Protein AF-A0A7S0T8N5-F1 (afdb_monomer)

Nearest PDB structures (foldseek):
  7dco-assembly1_C  TM=8.794E-01  e=8.433E-20  Saccharomyces cerevisiae
  9dtr-assembly1_C  TM=8.914E-01  e=4.609E-19  Saccharomyces cerevisiae
  6bk8-assembly1_B  TM=8.727E-01  e=8.119E-19  Saccharomyces cerevisiae S288C
  5y88-assembly1_C  TM=8.813E-01  e=1.622E-18  Saccharomyces cerevisiae S288C
  6exn-assembly1_C  TM=8.850E-01  e=3.120E-17  Saccharomyces cerevisiae S288C

Secondary structure (DSSP, 8-state):
--TTS-----------------------------------------------------------------------------TT--PPPGGG---S--HHHHH-TTS------S-SS-TTS-SS-------SS-B-PPPTTTSPPBSSS-HHHHHHHHHTS-GGGEEEEEEE-STTSSHHHHHHHHHHHHB-HHHH--SPTT----SS--BHHHHHHTS--S-EEEEEEEE-GGG-EEEEEEEE---SGGGHHHHHHHHHH-SEEEEEEETTT-S-HHHHHHHHHHHHTT--EEEEEE-HHHHHHTS---HHHHHHHHHHH-

Solvent-accessible surface area (backbone atoms only — not comparable to full-atom values): 21310 Å² total; per-residue (Å²): 88,52,101,85,73,48,82,61,72,86,91,74,89,86,87,87,86,86,84,86,85,83,85,87,82,92,82,90,83,86,87,84,85,89,82,83,87,84,79,88,86,82,89,82,87,84,81,84,84,85,89,88,89,77,90,83,88,88,88,81,86,80,91,86,81,86,90,81,90,82,82,90,79,88,84,81,88,85,79,94,74,73,96,81,74,79,84,72,54,82,92,72,62,75,89,65,82,56,69,60,76,74,67,33,97,90,54,90,84,83,86,78,90,69,77,97,64,60,92,85,60,62,97,68,77,73,93,68,80,82,60,92,59,56,62,67,64,63,53,87,90,57,48,71,56,55,70,78,52,55,72,67,57,57,49,47,52,65,69,72,67,42,61,91,38,53,44,37,31,19,34,42,33,30,60,88,24,46,56,62,56,54,51,32,52,55,47,51,74,35,24,53,52,78,68,69,60,72,54,62,92,92,54,83,62,55,70,71,48,36,37,56,68,25,59,74,68,73,46,54,76,60,74,30,79,50,78,45,82,44,81,47,76,95,82,42,68,29,42,36,38,38,32,44,40,28,27,47,76,94,34,47,68,59,34,56,53,42,52,72,75,24,70,28,32,38,38,29,31,27,55,71,81,36,82,46,74,52,34,53,53,51,50,52,53,33,56,76,69,70,43,53,76,45,82,40,79,26,60,62,61,44,39,54,71,72,68,57,49,55,73,68,57,47,50,54,48,53,61,70,59,105

Structure (mmCIF, N/CA/C/O backbone):
data_AF-A0A7S0T8N5-F1
#
_entry.id   AF-A0A7S0T8N5-F1
#
loop_
_atom_site.group_PDB
_atom_site.id
_atom_site.type_symbol
_atom_site.label_atom_id
_atom_site.label_alt_id
_atom_site.label_comp_id
_atom_site.label_asym_id
_atom_site.label_entity_id
_atom_site.label_seq_id
_atom_site.pdbx_PDB_ins_code
_atom_site.Cartn_x
_atom_site.Cartn_y
_atom_site.Cartn_z
_atom_site.occupancy
_atom_site.B_iso_or_equiv
_atom_site.auth_seq_id
_atom_site.auth_comp_id
_atom_site.auth_asym_id
_atom_site.auth_atom_id
_atom_site.pdbx_PDB_model_num
ATOM 1 N N . TYR A 1 1 ? 37.306 30.431 -21.026 1.00 73.06 1 TYR A N 1
ATOM 2 C CA . TYR A 1 1 ? 38.142 29.486 -20.260 1.00 73.06 1 TYR A CA 1
ATOM 3 C C . TYR A 1 1 ? 39.002 30.275 -19.277 1.00 73.06 1 TYR A C 1
ATOM 5 O O . TYR A 1 1 ? 39.354 31.395 -19.632 1.00 73.06 1 TYR A O 1
ATOM 13 N N . ASP A 1 2 ? 39.301 29.750 -18.084 1.00 81.31 2 ASP A N 1
ATOM 14 C CA . ASP A 1 2 ? 40.192 30.388 -17.092 1.00 81.31 2 ASP A CA 1
ATOM 15 C C . ASP A 1 2 ? 41.662 29.926 -17.191 1.00 81.31 2 ASP A C 1
ATOM 17 O O . ASP A 1 2 ? 42.013 29.101 -18.036 1.00 81.31 2 ASP A O 1
ATOM 21 N N . GLU A 1 3 ? 42.523 30.475 -16.321 1.00 56.44 3 GLU A N 1
ATOM 22 C CA . GLU A 1 3 ? 43.980 30.238 -16.260 1.00 56.44 3 GLU A CA 1
ATOM 23 C C . GLU A 1 3 ? 44.372 28.784 -15.928 1.00 56.44 3 GLU A C 1
ATOM 25 O O . GLU A 1 3 ? 45.544 28.424 -16.025 1.00 56.44 3 GLU A O 1
ATOM 30 N N . PHE A 1 4 ? 43.399 27.933 -15.592 1.00 63.12 4 PHE A N 1
ATOM 31 C CA . PHE A 1 4 ? 43.586 26.502 -15.352 1.00 63.12 4 PHE A CA 1
ATOM 32 C C . PHE A 1 4 ? 42.936 25.628 -16.436 1.00 63.12 4 PHE A C 1
ATOM 34 O O . PHE A 1 4 ? 42.899 24.407 -16.301 1.00 63.12 4 PHE A O 1
ATOM 41 N N . GLY A 1 5 ? 42.462 26.225 -17.535 1.00 68.25 5 GLY A N 1
ATOM 42 C CA . GLY A 1 5 ? 41.956 25.490 -18.694 1.00 68.25 5 GLY A CA 1
ATOM 43 C C . GLY A 1 5 ? 40.515 24.993 -18.564 1.00 68.25 5 GLY A C 1
ATOM 44 O O . GLY A 1 5 ? 40.109 24.136 -19.350 1.00 68.25 5 GLY A O 1
ATOM 45 N N . ASN A 1 6 ? 39.704 25.544 -17.653 1.00 66.56 6 ASN A N 1
ATOM 46 C CA . ASN A 1 6 ? 38.283 25.190 -17.527 1.00 66.56 6 ASN A CA 1
ATOM 47 C C . ASN A 1 6 ? 37.372 26.110 -18.342 1.00 66.56 6 ASN A C 1
ATOM 49 O O . ASN A 1 6 ? 37.581 27.323 -18.376 1.00 66.56 6 ASN A O 1
ATOM 53 N N . TYR A 1 7 ? 36.349 25.553 -19.009 1.00 68.94 7 TYR A N 1
ATOM 54 C CA . TYR A 1 7 ? 35.436 26.335 -19.855 1.00 68.94 7 TYR A CA 1
ATOM 55 C C . TYR A 1 7 ? 34.472 27.140 -19.003 1.00 68.94 7 TYR A C 1
ATOM 57 O O . TYR A 1 7 ? 33.501 26.607 -18.477 1.00 68.94 7 TYR A O 1
ATOM 65 N N . ILE A 1 8 ? 34.709 28.442 -18.916 1.00 66.25 8 ILE A N 1
ATOM 66 C CA . ILE A 1 8 ? 33.691 29.387 -18.473 1.00 66.25 8 ILE A CA 1
ATOM 67 C C . ILE A 1 8 ? 32.912 29.782 -19.729 1.00 66.25 8 ILE A C 1
ATOM 69 O O . ILE A 1 8 ? 33.446 30.489 -20.588 1.00 66.25 8 ILE A O 1
ATOM 73 N N . GLY A 1 9 ? 31.723 29.197 -19.889 1.00 59.28 9 GLY A N 1
ATOM 74 C CA . GLY A 1 9 ? 30.778 29.525 -20.956 1.00 59.28 9 GLY A CA 1
ATOM 75 C C . GLY A 1 9 ? 30.224 30.947 -20.810 1.00 59.28 9 GLY A C 1
ATOM 76 O O . GLY A 1 9 ? 30.397 31.584 -19.776 1.00 59.28 9 GLY A O 1
ATOM 77 N N . ASN A 1 10 ? 29.587 31.451 -21.869 1.00 46.22 10 ASN A N 1
ATOM 78 C CA . ASN 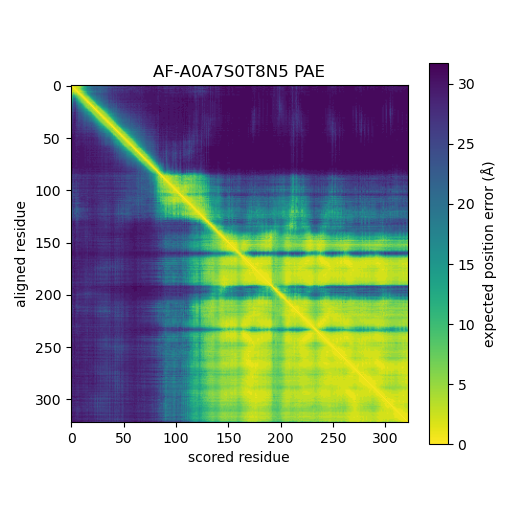A 1 10 ? 29.055 32.814 -21.929 1.00 46.22 10 ASN A CA 1
ATOM 79 C C . ASN A 1 10 ? 27.919 33.021 -20.914 1.00 46.22 10 ASN A C 1
ATOM 81 O O . ASN A 1 10 ? 26.793 32.579 -21.139 1.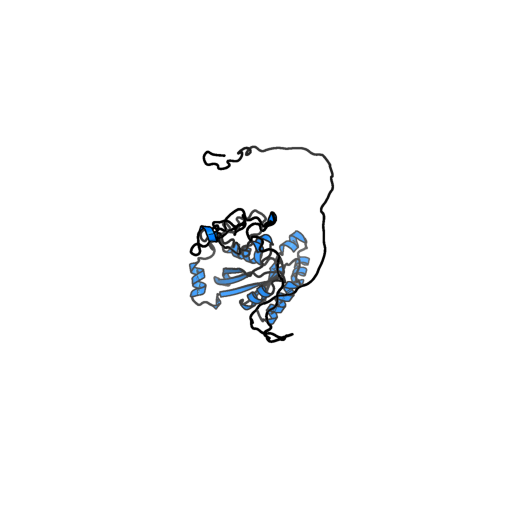00 46.22 10 ASN A O 1
ATOM 85 N N . ASP A 1 11 ? 28.203 33.763 -19.845 1.00 47.72 11 ASP A N 1
ATOM 86 C CA . ASP A 1 11 ? 27.194 34.433 -19.030 1.00 47.72 11 ASP A CA 1
ATOM 87 C C . ASP A 1 11 ? 26.665 35.650 -19.801 1.00 47.72 11 ASP A C 1
ATOM 89 O O . ASP A 1 11 ? 27.097 36.788 -19.614 1.00 47.72 11 ASP A O 1
ATOM 93 N N . ALA A 1 12 ? 25.726 35.403 -20.706 1.00 40.84 12 ALA A N 1
ATOM 94 C CA . ALA A 1 12 ? 24.827 36.429 -21.199 1.00 40.84 12 ALA A CA 1
ATOM 95 C C . ALA A 1 12 ? 23.410 35.852 -21.209 1.00 40.84 12 ALA A C 1
ATOM 97 O O . ALA A 1 12 ? 23.169 34.809 -21.805 1.00 40.84 12 ALA A O 1
ATOM 98 N N . GLU A 1 13 ? 22.505 36.582 -20.550 1.00 37.31 13 GLU A N 1
ATOM 99 C CA . GLU A 1 13 ? 21.040 36.432 -20.548 1.00 37.31 13 GLU A CA 1
ATOM 100 C C . GLU A 1 13 ? 20.393 35.696 -19.357 1.00 37.31 13 GLU A C 1
ATOM 102 O O . GLU A 1 13 ? 19.745 34.656 -19.464 1.00 37.31 13 GLU A O 1
ATOM 107 N N . ARG A 1 14 ? 20.453 36.358 -18.196 1.00 33.34 14 ARG A N 1
ATOM 108 C CA . ARG A 1 14 ? 19.265 36.685 -17.377 1.00 33.34 14 ARG A CA 1
ATOM 109 C C . ARG A 1 14 ? 19.411 38.176 -17.057 1.00 33.34 14 ARG A C 1
ATOM 111 O O . ARG A 1 14 ? 20.459 38.569 -16.569 1.00 33.34 14 ARG A O 1
ATOM 118 N N . GLU A 1 15 ? 18.523 39.077 -17.453 1.00 32.19 15 GLU A N 1
ATOM 119 C CA . GLU A 1 15 ? 17.173 39.278 -16.925 1.00 32.19 15 GLU A CA 1
ATOM 120 C C . GLU A 1 15 ? 16.532 40.435 -17.726 1.00 32.19 15 GLU A C 1
ATOM 122 O O . GLU A 1 15 ? 17.251 41.363 -18.076 1.00 32.19 15 GLU A O 1
ATOM 127 N N . TYR A 1 16 ? 15.233 40.371 -18.042 1.00 35.41 16 TYR A N 1
ATOM 128 C CA . TYR A 1 16 ? 14.215 41.442 -17.943 1.00 35.41 16 TYR A CA 1
ATOM 129 C C . TYR A 1 16 ? 12.978 41.033 -18.753 1.00 35.41 16 TYR A C 1
ATOM 131 O O . TYR A 1 16 ? 13.057 40.700 -19.932 1.00 35.41 16 TYR A O 1
ATOM 139 N N . GLY A 1 17 ? 11.827 41.009 -18.082 1.00 29.83 17 GLY A N 1
ATOM 140 C CA . GLY A 1 17 ? 10.559 40.584 -18.660 1.00 29.83 17 GLY A CA 1
ATOM 141 C C . GLY A 1 17 ? 9.682 41.705 -19.217 1.00 29.83 17 GLY A C 1
ATOM 142 O O . GLY A 1 17 ? 9.966 42.890 -19.062 1.00 29.83 17 GLY A O 1
ATOM 143 N N . SER A 1 18 ? 8.515 41.244 -19.677 1.00 31.27 18 SER A N 1
ATOM 144 C CA . SER A 1 18 ? 7.204 41.914 -19.769 1.00 31.27 18 SER A CA 1
ATOM 145 C C . SER A 1 18 ? 6.719 42.355 -21.159 1.00 31.27 18 SER A C 1
ATOM 147 O O . SER A 1 18 ? 7.345 43.157 -21.842 1.00 31.27 18 SER A O 1
ATOM 149 N N . THR A 1 19 ? 5.474 41.924 -21.415 1.00 28.95 19 THR A N 1
ATOM 150 C CA . THR A 1 19 ? 4.377 42.542 -22.193 1.00 28.95 19 THR A CA 1
ATOM 151 C C . THR A 1 19 ? 4.317 42.428 -23.727 1.00 28.95 19 THR A C 1
ATOM 153 O O . THR A 1 19 ? 4.970 43.167 -24.446 1.00 28.95 19 THR A O 1
ATOM 156 N N . ASP A 1 20 ? 3.358 41.586 -24.144 1.00 31.42 20 ASP A N 1
ATOM 157 C CA . ASP A 1 20 ? 2.142 41.930 -24.913 1.00 31.42 20 ASP A CA 1
ATOM 158 C C . ASP A 1 20 ? 2.131 41.821 -26.455 1.00 31.42 20 ASP A C 1
ATOM 160 O O . ASP A 1 20 ? 3.003 42.334 -27.146 1.00 31.42 20 ASP A O 1
ATOM 164 N N . GLY A 1 21 ? 1.039 41.217 -26.952 1.00 28.09 21 GLY A N 1
ATOM 165 C CA . GLY A 1 21 ? 0.405 41.522 -28.242 1.00 28.09 21 GLY A CA 1
ATOM 166 C C . GLY A 1 21 ? 0.797 40.736 -29.506 1.00 28.09 21 GLY A C 1
ATOM 167 O O . GLY A 1 21 ? 1.891 40.899 -30.028 1.00 28.09 21 GLY A O 1
ATOM 168 N N . GLY A 1 22 ? -0.194 40.051 -30.101 1.00 28.39 22 GLY A N 1
ATOM 169 C CA . GLY A 1 22 ? -0.438 40.142 -31.555 1.00 28.39 22 GLY A CA 1
ATOM 170 C C . GLY A 1 22 ? -0.069 38.955 -32.457 1.00 28.39 22 GLY A C 1
ATOM 171 O O . GLY A 1 22 ? 1.046 38.880 -32.946 1.00 28.39 22 GLY A O 1
ATOM 172 N N . ASP A 1 23 ? -1.057 38.082 -32.664 1.00 29.55 23 ASP A N 1
ATOM 173 C CA . ASP A 1 23 ? -1.668 37.631 -33.934 1.00 29.55 23 ASP A CA 1
ATOM 174 C C . ASP A 1 23 ? -0.865 37.328 -35.232 1.00 29.55 23 ASP A C 1
ATOM 176 O O . ASP A 1 23 ? 0.083 38.006 -35.611 1.00 29.55 23 ASP A O 1
ATOM 180 N N . GLU A 1 24 ? -1.443 36.362 -35.960 1.00 31.41 24 GLU A N 1
ATOM 181 C CA . GLU A 1 24 ? -1.312 35.983 -37.380 1.00 31.41 24 GLU A CA 1
ATOM 182 C C . GLU A 1 24 ? -0.089 35.188 -37.891 1.00 31.41 24 GLU A C 1
ATOM 184 O O . GLU A 1 24 ? 1.069 35.571 -37.754 1.00 31.41 24 GLU A O 1
ATOM 189 N N . GLY A 1 25 ? -0.388 34.118 -38.651 1.00 28.56 25 GLY A N 1
ATOM 190 C CA . GLY A 1 25 ? 0.455 33.700 -39.779 1.00 28.56 25 GLY A CA 1
ATOM 191 C C . GLY A 1 25 ? 0.668 32.199 -39.969 1.00 28.56 25 GLY A C 1
ATOM 192 O O . GLY A 1 25 ? 1.621 31.624 -39.458 1.00 28.56 25 GLY A O 1
ATOM 193 N N . GLU A 1 26 ? -0.183 31.584 -40.788 1.00 32.59 26 GLU A N 1
ATOM 194 C CA . GLU A 1 26 ? -0.045 30.240 -41.356 1.00 32.59 26 G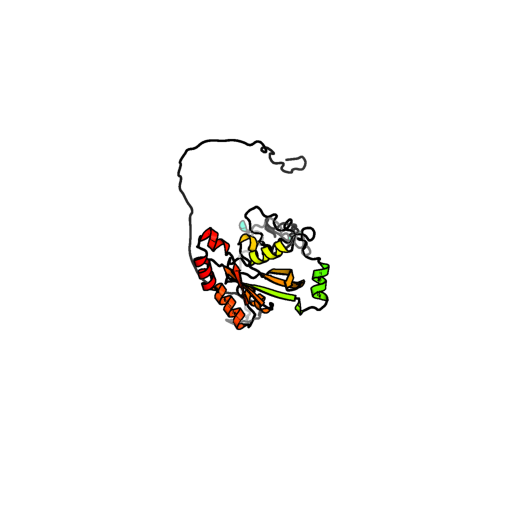LU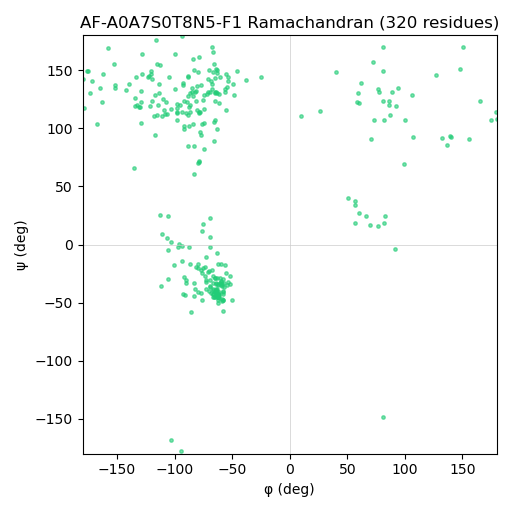 A CA 1
ATOM 195 C C . GLU A 1 26 ? 1.331 29.966 -41.999 1.00 32.59 26 GLU A C 1
ATOM 197 O O . GLU A 1 26 ? 1.798 30.745 -42.831 1.00 32.59 26 GLU A O 1
ATOM 202 N N . ARG A 1 27 ? 1.901 28.771 -41.771 1.00 28.95 27 ARG A N 1
ATOM 203 C CA . ARG A 1 27 ? 2.522 27.989 -42.857 1.00 28.95 27 ARG A CA 1
ATOM 204 C C . ARG A 1 27 ? 2.736 26.524 -42.487 1.00 28.95 27 ARG A C 1
ATOM 206 O O . ARG A 1 27 ? 3.406 26.190 -41.518 1.00 28.95 27 ARG A O 1
ATOM 213 N N . ALA A 1 28 ? 2.155 25.663 -43.314 1.00 31.64 28 ALA A N 1
ATOM 214 C CA . ALA A 1 28 ? 2.364 24.228 -43.341 1.00 31.64 28 ALA A CA 1
ATOM 215 C C . ALA A 1 28 ? 3.698 23.883 -44.011 1.00 31.64 28 ALA A C 1
ATOM 217 O O . ALA A 1 28 ? 3.932 24.387 -45.103 1.00 31.64 28 ALA A O 1
ATOM 218 N N . GLU A 1 29 ? 4.461 22.941 -43.449 1.00 31.86 29 GLU A N 1
ATOM 219 C CA . GLU A 1 29 ? 5.324 22.032 -44.215 1.00 31.86 29 GLU A CA 1
ATOM 220 C C . GLU A 1 29 ? 5.311 20.628 -43.584 1.00 31.86 29 GLU A C 1
ATOM 222 O O . GLU A 1 29 ? 5.371 20.451 -42.368 1.00 31.86 29 GLU A O 1
ATOM 227 N N . ARG A 1 30 ? 5.129 19.642 -44.467 1.00 28.84 30 ARG A N 1
ATOM 228 C CA . ARG A 1 30 ? 5.160 18.188 -44.252 1.00 28.84 30 ARG A CA 1
ATOM 229 C C . ARG A 1 30 ? 6.625 17.727 -44.196 1.00 28.84 30 ARG A C 1
ATOM 231 O O . ARG A 1 30 ? 7.457 18.361 -44.828 1.00 28.84 30 ARG A O 1
ATOM 238 N N . SER A 1 31 ? 6.942 16.681 -43.432 1.00 28.53 31 SER A N 1
ATOM 239 C CA . SER A 1 31 ? 7.352 15.323 -43.887 1.00 28.53 31 SER A CA 1
ATOM 240 C C . SER A 1 31 ? 8.692 15.019 -43.166 1.00 28.53 31 SER A C 1
ATOM 242 O O . SER A 1 31 ? 9.404 15.959 -42.838 1.00 28.53 31 SER A O 1
ATOM 244 N N . ASP A 1 32 ? 9.120 13.836 -42.728 1.00 30.50 32 ASP A N 1
ATOM 245 C CA . ASP A 1 32 ? 8.755 12.437 -42.911 1.00 30.50 32 ASP A CA 1
ATOM 246 C C . ASP A 1 32 ? 9.156 11.672 -41.630 1.00 30.50 32 ASP A C 1
ATOM 248 O O . ASP A 1 32 ? 10.273 11.835 -41.133 1.00 30.50 32 ASP A O 1
ATOM 252 N N . VAL A 1 33 ? 8.277 10.815 -41.102 1.00 33.53 33 VAL A N 1
ATOM 253 C CA . VAL A 1 33 ? 8.644 9.787 -40.113 1.00 33.53 33 VAL A CA 1
ATOM 254 C C . VAL A 1 33 ? 8.575 8.451 -40.837 1.00 33.53 33 VAL A C 1
ATOM 256 O O . VAL A 1 33 ? 7.507 8.027 -41.270 1.00 33.53 33 VAL A O 1
ATOM 259 N N . ASN A 1 34 ? 9.736 7.828 -41.013 1.00 28.80 34 ASN A N 1
ATOM 260 C CA . ASN A 1 34 ? 9.867 6.509 -41.611 1.00 28.80 34 ASN A CA 1
ATOM 261 C C . ASN A 1 34 ? 9.637 5.449 -40.522 1.00 28.80 34 ASN A C 1
ATOM 263 O O . ASN A 1 34 ? 10.501 5.230 -39.672 1.00 28.80 34 ASN A O 1
ATOM 267 N N . GLU A 1 35 ? 8.461 4.824 -40.536 1.00 32.16 35 GLU A N 1
ATOM 268 C CA . GLU A 1 35 ? 8.167 3.603 -39.788 1.00 32.16 35 GLU A CA 1
ATOM 269 C C . GLU A 1 35 ? 8.582 2.387 -40.627 1.00 32.16 35 GLU A C 1
ATOM 271 O O . GLU A 1 35 ? 8.065 2.165 -41.719 1.00 32.16 35 GLU A O 1
ATOM 276 N N . GLY A 1 36 ? 9.508 1.586 -40.097 1.00 27.72 36 GLY A N 1
ATOM 277 C CA . GLY A 1 36 ? 9.833 0.256 -40.602 1.00 27.72 36 GLY A CA 1
ATOM 278 C C . GLY A 1 36 ? 9.505 -0.783 -39.538 1.00 27.72 36 GLY A C 1
ATOM 279 O O . GLY A 1 36 ? 10.308 -1.027 -38.641 1.00 27.72 36 GLY A O 1
ATOM 280 N N . PHE A 1 37 ? 8.305 -1.348 -39.636 1.00 28.78 37 PHE A N 1
ATOM 281 C CA . PHE A 1 37 ? 7.877 -2.570 -38.962 1.00 28.78 37 PHE A CA 1
ATOM 282 C C . PHE A 1 37 ? 8.269 -3.769 -39.832 1.00 28.78 37 PHE A C 1
ATOM 284 O O . PHE A 1 37 ? 7.950 -3.770 -41.012 1.00 28.78 37 PHE A O 1
ATOM 291 N N . ASP A 1 38 ? 8.917 -4.763 -39.229 1.00 30.95 38 ASP A N 1
ATOM 292 C CA . ASP A 1 38 ? 8.851 -6.206 -39.518 1.00 30.95 38 ASP A CA 1
ATOM 293 C C . ASP A 1 38 ? 9.682 -6.868 -38.396 1.00 30.95 38 ASP A C 1
ATOM 295 O O . ASP A 1 38 ? 10.764 -6.399 -38.063 1.00 30.95 38 ASP A O 1
ATOM 299 N N . GLY A 1 39 ? 9.268 -7.895 -37.664 1.00 29.50 39 GLY A N 1
ATOM 300 C CA . GLY A 1 39 ? 8.296 -8.929 -37.962 1.00 29.50 39 GLY A CA 1
ATOM 301 C C . GLY A 1 39 ? 8.927 -10.273 -37.587 1.00 29.50 39 GLY A C 1
ATOM 302 O O . GLY A 1 39 ? 9.597 -10.871 -38.411 1.00 29.50 39 GLY A O 1
ATOM 303 N N . ASP A 1 40 ? 8.689 -10.692 -36.339 1.00 28.55 40 ASP A N 1
ATOM 304 C CA . ASP A 1 40 ? 8.582 -12.079 -35.852 1.00 28.55 40 ASP A CA 1
ATOM 305 C C . ASP A 1 40 ? 9.779 -13.060 -35.959 1.00 28.55 40 ASP A C 1
ATOM 307 O O . ASP A 1 40 ? 10.425 -13.220 -36.990 1.00 28.55 40 ASP A O 1
ATOM 311 N N . GLY A 1 41 ? 9.973 -13.848 -34.892 1.00 27.30 41 GLY A N 1
ATOM 312 C CA . GLY A 1 41 ? 10.477 -15.212 -35.061 1.00 27.30 41 GLY A CA 1
ATOM 313 C C . GLY A 1 41 ? 11.559 -15.735 -34.111 1.00 27.30 41 GLY A C 1
ATOM 314 O O . GLY A 1 41 ? 12.707 -15.886 -34.506 1.00 27.30 41 GLY A O 1
ATOM 315 N N . ARG A 1 42 ? 11.094 -16.262 -32.972 1.00 29.75 42 ARG A N 1
ATOM 316 C CA . ARG A 1 42 ? 11.525 -17.534 -32.340 1.00 29.75 42 ARG A CA 1
ATOM 317 C C . ARG A 1 42 ? 12.725 -17.546 -31.380 1.00 29.75 42 ARG A C 1
ATOM 319 O O . ARG A 1 42 ? 13.895 -17.505 -31.737 1.00 29.75 42 ARG A O 1
ATOM 326 N N . GLU A 1 43 ? 12.326 -17.791 -30.136 1.00 30.92 43 GLU A N 1
ATOM 327 C CA . GLU A 1 43 ? 13.030 -18.399 -29.011 1.00 30.92 43 GLU A CA 1
ATOM 328 C C . GLU A 1 43 ? 13.949 -19.574 -29.393 1.00 30.92 43 GLU A C 1
ATOM 330 O O . GLU A 1 43 ? 13.550 -20.464 -30.149 1.00 30.92 43 GLU A O 1
ATOM 335 N N . ARG A 1 44 ? 15.114 -19.660 -28.734 1.00 30.75 44 ARG A N 1
ATOM 336 C CA . ARG A 1 44 ? 15.523 -20.874 -28.005 1.00 30.75 44 ARG A CA 1
ATOM 337 C C . ARG A 1 44 ? 16.688 -20.621 -27.048 1.00 30.75 44 ARG A C 1
ATOM 339 O O . ARG A 1 44 ? 17.679 -19.981 -27.374 1.00 30.75 44 ARG A O 1
ATOM 346 N N . GLU A 1 45 ? 16.495 -21.167 -25.856 1.00 30.56 45 GLU A N 1
ATOM 347 C CA . GLU A 1 45 ? 17.367 -21.193 -24.690 1.00 30.56 45 GLU A CA 1
ATOM 348 C C . GLU A 1 45 ? 18.707 -21.894 -24.967 1.00 30.56 45 GLU A C 1
ATOM 350 O O . GLU A 1 45 ? 18.745 -22.929 -25.633 1.00 30.56 45 GLU A O 1
ATOM 355 N N . GLN A 1 46 ? 19.793 -21.408 -24.360 1.00 28.72 46 GLN A N 1
ATOM 356 C CA . GLN A 1 46 ? 20.971 -22.233 -24.083 1.00 28.72 46 GLN A CA 1
ATOM 357 C C . GLN A 1 46 ? 21.371 -22.087 -22.613 1.00 28.72 46 GLN A C 1
ATOM 359 O O . GLN A 1 46 ? 21.934 -21.082 -22.180 1.00 28.72 46 GLN A O 1
ATOM 364 N N . ARG A 1 47 ? 21.052 -23.131 -21.843 1.00 29.95 47 ARG A N 1
ATOM 365 C CA . ARG A 1 47 ? 21.702 -23.473 -20.578 1.00 29.95 47 ARG A CA 1
ATOM 366 C C . ARG A 1 47 ? 22.896 -24.376 -20.885 1.00 29.95 47 ARG A C 1
ATOM 368 O O . ARG A 1 47 ? 22.727 -25.398 -21.532 1.00 29.95 47 ARG A O 1
ATOM 375 N N . GLY A 1 48 ? 24.052 -23.980 -20.361 1.00 26.47 48 GLY A N 1
ATOM 376 C CA . GLY A 1 48 ? 24.825 -24.757 -19.391 1.00 26.47 48 GLY A CA 1
ATOM 377 C C . GLY A 1 48 ? 25.340 -26.154 -19.755 1.00 26.47 48 GLY A C 1
ATOM 378 O O . GLY A 1 48 ? 24.573 -27.100 -19.860 1.00 26.47 48 GLY A O 1
ATOM 379 N N . GLU A 1 49 ? 26.670 -26.248 -19.659 1.00 28.28 49 GLU A N 1
ATOM 380 C CA . GLU A 1 49 ? 27.420 -27.294 -18.940 1.00 28.28 49 GLU A CA 1
ATOM 381 C C . GLU A 1 49 ? 28.040 -28.484 -19.712 1.00 28.28 49 GLU A C 1
ATOM 383 O O . GLU A 1 49 ? 27.405 -29.473 -20.044 1.00 28.28 49 GLU A O 1
ATOM 388 N N . PHE A 1 50 ? 29.377 -28.388 -19.803 1.00 25.19 50 PHE A N 1
ATOM 389 C CA . PHE A 1 50 ? 30.373 -29.280 -19.178 1.00 25.19 50 PHE A CA 1
ATOM 390 C C . PHE A 1 50 ? 30.827 -30.587 -19.870 1.00 25.19 50 PHE A C 1
ATOM 392 O O . PHE A 1 50 ? 30.091 -31.555 -19.996 1.00 25.19 50 PHE A O 1
ATOM 399 N N . ARG A 1 51 ? 32.165 -30.623 -20.036 1.00 27.52 51 ARG A N 1
ATOM 400 C CA . ARG A 1 51 ? 33.122 -31.752 -19.968 1.00 27.52 51 ARG A CA 1
ATOM 401 C C . ARG A 1 51 ? 33.236 -32.752 -21.126 1.00 27.52 51 ARG A C 1
ATOM 403 O O . ARG A 1 51 ? 32.283 -33.409 -21.508 1.00 27.52 51 ARG A O 1
ATOM 410 N N . GLY A 1 52 ? 34.502 -33.018 -21.471 1.00 27.62 52 GLY A N 1
ATOM 411 C CA . GLY A 1 52 ? 34.967 -34.342 -21.894 1.00 27.62 52 GLY A CA 1
ATOM 412 C C . GLY A 1 52 ? 35.941 -34.304 -23.064 1.00 27.62 52 GLY A C 1
ATOM 413 O O . GLY A 1 52 ? 35.514 -34.296 -24.208 1.00 27.62 52 GLY A O 1
ATOM 414 N N . ARG A 1 53 ? 37.243 -34.288 -22.769 1.00 31.30 53 ARG A N 1
ATOM 415 C CA . ARG A 1 53 ? 38.339 -34.491 -23.723 1.00 31.30 53 ARG A CA 1
ATOM 416 C C . ARG A 1 53 ? 38.934 -35.872 -23.449 1.00 31.30 53 ARG A C 1
ATOM 418 O O . ARG A 1 53 ? 39.337 -36.090 -22.316 1.00 31.30 53 ARG A O 1
ATOM 425 N N . GLU A 1 54 ? 38.956 -36.726 -24.466 1.00 26.42 54 GLU A N 1
ATOM 426 C CA . GLU A 1 54 ? 39.853 -37.870 -24.747 1.00 26.42 54 GLU A CA 1
ATOM 427 C C . GLU A 1 54 ? 39.366 -38.424 -26.109 1.00 26.42 54 GLU A C 1
ATOM 429 O O . GLU A 1 54 ? 38.159 -38.519 -26.325 1.00 26.42 54 GLU A O 1
ATOM 434 N N . GLU A 1 55 ? 40.189 -38.408 -27.167 1.00 25.64 55 GLU A N 1
ATOM 435 C CA . GLU A 1 55 ? 41.035 -39.540 -27.619 1.00 25.64 55 GLU A CA 1
ATOM 436 C C . GLU A 1 55 ? 40.180 -40.790 -27.961 1.00 25.64 55 GLU A C 1
ATOM 438 O O . GLU A 1 55 ? 39.331 -41.183 -27.179 1.00 25.64 55 GLU A O 1
ATOM 443 N N . VAL A 1 56 ? 40.282 -41.499 -29.092 1.00 28.16 56 VAL A N 1
ATOM 444 C CA . VAL A 1 56 ? 41.383 -41.727 -30.034 1.00 28.16 56 VAL A CA 1
ATOM 445 C C . VAL A 1 56 ? 40.810 -42.479 -31.263 1.00 28.16 56 VAL A C 1
ATOM 447 O O . VAL A 1 56 ? 39.947 -43.339 -31.116 1.00 28.16 56 VAL A O 1
ATOM 450 N N . ASP A 1 57 ? 41.299 -42.085 -32.441 1.00 27.31 57 ASP A N 1
ATOM 451 C CA . ASP A 1 57 ? 41.833 -42.908 -33.545 1.00 27.31 57 ASP A CA 1
ATOM 452 C C . ASP A 1 57 ? 41.014 -43.804 -34.501 1.00 27.31 57 ASP A C 1
ATOM 454 O O . ASP A 1 57 ? 39.963 -44.366 -34.200 1.00 27.31 57 ASP A O 1
ATOM 458 N N . ASP A 1 58 ? 41.699 -43.994 -35.640 1.00 28.47 58 ASP A N 1
ATOM 459 C CA . ASP A 1 58 ? 41.667 -45.083 -36.623 1.00 28.47 58 ASP A CA 1
ATOM 460 C C . ASP A 1 58 ? 40.666 -44.984 -37.801 1.00 28.47 58 ASP A C 1
ATOM 462 O O . ASP A 1 58 ? 39.468 -44.806 -37.630 1.00 28.47 58 ASP A O 1
ATOM 466 N N . ARG A 1 59 ? 41.041 -45.188 -39.076 1.00 30.27 59 ARG A N 1
ATOM 467 C CA . ARG A 1 59 ? 42.306 -45.625 -39.700 1.00 30.27 59 ARG A CA 1
ATOM 468 C C . ARG A 1 59 ? 42.180 -45.575 -41.225 1.00 30.27 59 ARG A C 1
ATOM 470 O O . ARG A 1 59 ? 41.132 -45.910 -41.773 1.00 30.27 59 ARG A O 1
ATOM 477 N N . SER A 1 60 ? 43.295 -45.319 -41.900 1.00 28.56 60 SER A N 1
ATOM 478 C CA . SER A 1 60 ? 43.860 -46.126 -43.009 1.00 28.56 60 SER A CA 1
ATOM 479 C C . SER A 1 60 ? 45.147 -45.405 -43.450 1.00 28.56 60 SER A C 1
ATOM 481 O O . SER A 1 60 ? 45.075 -44.278 -43.916 1.00 28.56 60 SER A O 1
ATOM 483 N N . GLY A 1 61 ? 46.374 -45.882 -43.203 1.00 28.06 61 GLY A N 1
ATOM 484 C CA . GLY A 1 61 ? 46.898 -47.255 -43.243 1.00 28.06 61 GLY A CA 1
ATOM 485 C C . GLY A 1 61 ? 47.331 -47.560 -44.685 1.00 28.06 61 GLY A C 1
ATOM 486 O O . GLY A 1 61 ? 46.492 -47.477 -45.569 1.00 28.06 61 GLY A O 1
ATOM 487 N N . GLY A 1 62 ? 48.572 -47.891 -45.039 1.00 25.81 62 GLY A N 1
ATOM 488 C CA . GLY A 1 62 ? 49.786 -48.213 -44.291 1.00 25.81 62 GLY A CA 1
ATOM 489 C C . GLY A 1 62 ? 50.612 -49.242 -45.088 1.00 25.81 62 GLY A C 1
ATOM 490 O O . GLY A 1 62 ? 50.031 -50.051 -45.805 1.00 25.81 62 GLY A O 1
ATOM 491 N N . GLY A 1 63 ? 51.938 -49.203 -44.897 1.00 27.12 63 GLY A N 1
ATOM 492 C CA . GLY A 1 63 ? 52.928 -50.255 -45.216 1.00 27.12 63 GLY A CA 1
ATOM 493 C C . GLY A 1 63 ? 53.407 -50.362 -46.673 1.00 27.12 63 GLY A C 1
ATOM 494 O O . GLY A 1 63 ? 52.651 -50.092 -47.592 1.00 27.12 63 GLY A O 1
ATOM 495 N N . GLU A 1 64 ? 54.627 -50.789 -47.012 1.00 27.45 64 GLU A N 1
ATOM 496 C CA . GLU A 1 64 ? 55.850 -51.236 -46.313 1.00 27.45 64 GLU A CA 1
ATOM 497 C C . GLU A 1 64 ? 56.916 -51.496 -47.411 1.00 27.45 64 GLU A C 1
ATOM 499 O O . GLU A 1 64 ? 56.546 -51.940 -48.495 1.00 27.45 64 GLU A O 1
ATOM 504 N N . SER A 1 65 ? 58.212 -51.300 -47.121 1.00 27.06 65 SER A N 1
ATOM 505 C CA . SER A 1 65 ? 59.364 -52.132 -47.573 1.00 27.06 65 SER A CA 1
ATOM 506 C C . SER A 1 65 ? 60.664 -51.450 -47.102 1.00 27.06 65 SER A C 1
ATOM 508 O O . SER A 1 65 ? 60.901 -50.303 -47.467 1.00 27.06 65 SER A O 1
ATOM 510 N N . VAL A 1 66 ? 61.401 -51.947 -46.099 1.00 29.91 66 VAL A N 1
ATOM 511 C CA . VAL A 1 66 ? 62.412 -53.036 -46.105 1.00 29.91 66 VAL A CA 1
ATOM 512 C C . VAL A 1 66 ? 63.578 -52.778 -47.071 1.00 29.91 66 VAL A C 1
ATOM 514 O O . VAL A 1 66 ? 63.374 -52.576 -48.262 1.00 29.91 66 VAL A O 1
ATOM 517 N N . GLY A 1 67 ? 64.800 -52.773 -46.525 1.00 34.62 67 GLY A N 1
ATOM 518 C CA . GLY A 1 67 ? 66.040 -52.462 -47.237 1.00 34.62 67 GLY A CA 1
ATOM 519 C C . GLY A 1 67 ? 66.605 -53.593 -48.100 1.00 34.62 67 GLY A C 1
ATOM 520 O O . GLY A 1 67 ? 66.307 -54.767 -47.889 1.00 34.62 67 GLY A O 1
ATOM 521 N N . ALA A 1 68 ? 67.477 -53.202 -49.030 1.00 29.55 68 ALA A N 1
ATOM 522 C CA . ALA A 1 68 ? 68.447 -54.052 -49.708 1.00 29.55 68 ALA A CA 1
ATOM 523 C C . ALA A 1 68 ? 69.658 -53.197 -50.123 1.00 29.55 68 ALA A C 1
ATOM 525 O O . ALA A 1 68 ? 69.509 -52.059 -50.566 1.00 29.55 68 ALA A O 1
ATOM 526 N N . GLU A 1 69 ? 70.843 -53.758 -49.913 1.00 35.25 69 GLU A N 1
ATOM 527 C CA . GLU A 1 69 ? 72.133 -53.297 -50.421 1.00 35.25 69 GLU A CA 1
ATOM 528 C C . GLU A 1 69 ? 72.201 -53.480 -51.948 1.00 35.25 69 GLU A C 1
ATOM 530 O O . GLU A 1 69 ? 71.761 -54.515 -52.434 1.00 35.25 69 GLU A O 1
ATOM 535 N N . GLU A 1 70 ? 72.791 -52.531 -52.683 1.00 28.59 70 GLU A N 1
ATOM 536 C CA . GLU A 1 70 ? 73.433 -52.722 -54.003 1.00 28.59 70 GLU A CA 1
ATOM 537 C C . GLU A 1 70 ? 74.234 -51.435 -54.309 1.00 28.59 70 GLU A C 1
ATOM 539 O O . GLU A 1 70 ? 73.682 -50.340 -54.307 1.00 28.59 70 GLU A O 1
ATOM 544 N N . LEU A 1 71 ? 75.563 -51.449 -54.171 1.00 29.58 71 LEU A N 1
ATOM 545 C CA . LEU A 1 71 ? 76.603 -51.845 -55.134 1.00 29.58 71 LEU A CA 1
ATOM 546 C C . LEU A 1 71 ? 76.960 -50.763 -56.172 1.00 29.58 71 LEU A C 1
ATOM 548 O O . LEU A 1 71 ? 76.130 -50.264 -56.920 1.00 29.58 71 LEU A O 1
ATOM 552 N N . ASP A 1 72 ? 78.262 -50.462 -56.153 1.00 32.75 72 ASP A N 1
ATOM 553 C CA . ASP A 1 72 ? 79.099 -49.705 -57.082 1.00 32.75 72 ASP A CA 1
ATOM 554 C C . ASP A 1 72 ? 78.635 -49.623 -58.540 1.00 32.75 72 ASP A C 1
ATOM 556 O O . ASP A 1 72 ? 78.267 -50.621 -59.159 1.00 32.75 72 ASP A O 1
ATOM 560 N N . GLY A 1 73 ? 78.891 -48.462 -59.150 1.00 30.75 73 GLY A N 1
ATOM 561 C CA . GLY A 1 73 ? 79.127 -48.404 -60.590 1.00 30.75 73 GLY A CA 1
ATOM 562 C C . GLY A 1 73 ? 78.840 -47.054 -61.223 1.00 30.75 73 GLY A C 1
ATOM 563 O O . GLY A 1 73 ? 77.723 -46.818 -61.651 1.00 30.75 73 GLY A O 1
ATOM 564 N N . ALA A 1 74 ? 79.878 -46.217 -61.279 1.00 41.69 74 ALA A N 1
ATOM 565 C CA . ALA A 1 74 ? 80.174 -45.229 -62.320 1.00 41.69 74 ALA A CA 1
ATOM 566 C C . ALA A 1 74 ? 78.997 -44.649 -63.135 1.00 41.69 74 ALA A C 1
ATOM 568 O O . ALA A 1 74 ? 78.449 -45.311 -64.006 1.00 41.69 74 ALA A O 1
ATOM 569 N N . ASP A 1 75 ? 78.746 -43.349 -62.987 1.00 35.16 75 ASP A N 1
ATOM 570 C CA . ASP A 1 75 ? 79.156 -42.429 -64.047 1.00 35.16 75 ASP A CA 1
ATOM 571 C C . ASP A 1 75 ? 79.191 -40.981 -63.557 1.00 35.16 75 ASP A C 1
ATOM 573 O O . ASP A 1 75 ? 78.504 -40.561 -62.627 1.00 35.16 75 ASP A O 1
ATOM 577 N N . ASN A 1 76 ? 80.143 -40.279 -64.145 1.00 38.97 76 ASN A N 1
ATOM 578 C CA . ASN A 1 76 ? 80.757 -39.057 -63.679 1.00 38.97 76 ASN A CA 1
ATOM 579 C C . ASN A 1 76 ? 79.935 -37.815 -64.061 1.00 38.97 76 ASN A C 1
ATOM 581 O O . ASN A 1 76 ? 79.220 -37.810 -65.058 1.00 38.97 76 ASN A O 1
ATOM 585 N N . ASP A 1 77 ? 80.200 -36.740 -63.319 1.00 39.84 77 ASP A N 1
ATOM 586 C CA . ASP A 1 77 ? 80.015 -35.342 -63.712 1.00 39.84 77 ASP A CA 1
ATOM 587 C C . ASP A 1 77 ? 78.574 -34.806 -63.771 1.00 39.84 77 ASP A C 1
ATOM 589 O O . ASP A 1 77 ? 77.837 -35.023 -64.726 1.00 39.84 77 ASP A O 1
ATOM 593 N N . LEU A 1 78 ? 78.217 -33.969 -62.784 1.00 41.53 78 LEU A N 1
ATOM 594 C CA . LEU A 1 78 ? 77.991 -32.530 -63.002 1.00 41.53 78 LEU A CA 1
ATOM 595 C C . LEU A 1 78 ? 77.569 -31.815 -61.697 1.00 41.53 78 LEU A C 1
ATOM 597 O O . LEU A 1 78 ? 76.479 -31.995 -61.170 1.00 41.53 78 LEU A O 1
ATOM 601 N N . VAL A 1 79 ? 78.468 -30.929 -61.256 1.00 43.84 79 VAL A N 1
ATOM 602 C CA . VAL A 1 79 ? 78.220 -29.676 -60.520 1.00 43.84 79 VAL A CA 1
ATOM 603 C C . VAL A 1 79 ? 77.743 -29.776 -59.058 1.00 43.84 79 VAL A C 1
ATOM 605 O O . VAL A 1 79 ? 76.567 -29.670 -58.730 1.00 43.84 79 VAL A O 1
ATOM 608 N N . LYS A 1 80 ? 78.727 -29.788 -58.147 1.00 48.62 80 LYS A N 1
ATOM 609 C CA . LYS A 1 80 ? 78.626 -29.039 -56.885 1.00 48.62 80 LYS A CA 1
ATOM 610 C C . LYS A 1 80 ? 78.617 -27.546 -57.237 1.00 48.62 80 LYS A C 1
ATOM 612 O O . LYS A 1 80 ? 79.661 -27.025 -57.619 1.00 48.62 80 LYS A O 1
ATOM 617 N N . ALA A 1 81 ? 77.459 -26.896 -57.150 1.00 42.50 81 ALA A N 1
ATOM 618 C CA . ALA A 1 81 ? 77.334 -25.441 -57.198 1.00 42.50 81 ALA A CA 1
ATOM 619 C C . ALA A 1 81 ? 76.919 -24.938 -55.813 1.00 42.50 81 ALA A C 1
ATOM 621 O O . ALA A 1 81 ? 75.831 -25.237 -55.328 1.00 42.50 81 ALA A O 1
ATOM 622 N N . ASP A 1 82 ? 77.868 -24.258 -55.184 1.00 43.28 82 ASP A N 1
ATOM 623 C CA . ASP A 1 82 ? 77.772 -23.209 -54.172 1.00 43.28 82 ASP A CA 1
ATOM 624 C C . ASP A 1 82 ? 76.386 -22.947 -53.559 1.00 43.28 82 ASP A C 1
ATOM 626 O O . ASP A 1 82 ? 75.509 -22.323 -54.154 1.00 43.28 82 ASP A O 1
ATOM 630 N N . ALA A 1 83 ? 76.250 -23.301 -52.281 1.00 54.06 83 ALA A N 1
ATOM 631 C CA . ALA A 1 83 ? 75.159 -22.879 -51.402 1.00 54.06 83 ALA A CA 1
ATOM 632 C C . ALA A 1 83 ? 75.211 -21.370 -51.041 1.00 54.06 83 ALA A C 1
ATOM 634 O O . ALA A 1 83 ? 74.672 -20.967 -50.015 1.00 54.06 83 ALA A O 1
ATOM 635 N N . GLU A 1 84 ? 75.873 -20.536 -51.853 1.00 55.97 84 GLU A N 1
ATOM 636 C CA . GLU A 1 84 ? 76.139 -19.117 -51.561 1.00 55.97 84 GLU A CA 1
ATOM 637 C C . GLU A 1 84 ? 75.279 -18.127 -52.368 1.00 55.97 84 GLU A C 1
ATOM 639 O O . GLU A 1 84 ? 75.315 -16.934 -52.081 1.00 55.97 84 GLU A O 1
ATOM 644 N N . MET A 1 85 ? 74.448 -18.572 -53.320 1.00 62.25 85 MET A N 1
ATOM 645 C CA . MET A 1 85 ? 73.460 -17.699 -53.983 1.00 62.25 85 MET A CA 1
ATOM 646 C C . MET A 1 85 ? 72.084 -18.360 -54.120 1.00 62.25 85 MET A C 1
ATOM 648 O O . MET A 1 85 ? 71.592 -18.615 -55.218 1.00 62.25 85 MET A O 1
ATOM 652 N N . ALA A 1 86 ? 71.437 -18.608 -52.981 1.00 70.12 86 ALA A N 1
ATOM 653 C CA . ALA A 1 86 ? 69.992 -18.805 -52.938 1.00 70.12 86 ALA A CA 1
ATOM 654 C C . ALA A 1 86 ? 69.307 -17.428 -52.997 1.00 70.12 86 ALA A C 1
ATOM 656 O O . ALA A 1 86 ? 69.473 -16.604 -52.099 1.00 70.12 86 ALA A O 1
ATOM 657 N N . VAL A 1 87 ? 68.579 -17.150 -54.081 1.00 77.81 87 VAL A N 1
ATOM 658 C CA . VAL A 1 87 ? 67.833 -15.893 -54.240 1.00 77.81 87 VAL A CA 1
ATOM 659 C C . VAL A 1 87 ? 66.600 -15.938 -53.340 1.00 77.81 87 VAL A C 1
ATOM 661 O O . VAL A 1 87 ? 65.726 -16.776 -53.548 1.00 77.81 87 VAL A O 1
ATOM 664 N N . VAL A 1 88 ? 66.533 -15.040 -52.355 1.00 77.25 88 VAL A N 1
ATOM 665 C CA . VAL A 1 88 ? 65.357 -14.876 -51.488 1.00 77.25 88 VAL A CA 1
ATOM 666 C C . VAL A 1 88 ? 64.347 -13.959 -52.193 1.00 77.25 88 VAL A C 1
ATOM 668 O O . VAL A 1 88 ? 64.737 -12.872 -52.637 1.00 77.25 88 VAL A O 1
ATOM 671 N N . PRO A 1 89 ? 63.073 -14.367 -52.335 1.00 83.81 89 PRO A N 1
ATOM 672 C CA . PRO A 1 89 ? 62.007 -13.504 -52.841 1.00 83.81 89 PRO A CA 1
ATOM 673 C C . PRO A 1 89 ? 61.889 -12.200 -52.034 1.00 83.81 89 PRO A C 1
ATOM 675 O O . PRO A 1 89 ? 62.138 -12.175 -50.831 1.00 83.81 89 PRO A O 1
ATOM 678 N N . ALA A 1 90 ? 61.513 -11.094 -52.683 1.00 79.69 90 ALA A N 1
ATOM 679 C CA . ALA A 1 90 ? 61.486 -9.770 -52.042 1.00 79.69 90 ALA A CA 1
ATOM 680 C C . ALA A 1 90 ? 60.484 -9.680 -50.871 1.00 79.69 90 ALA A C 1
ATOM 682 O O . ALA A 1 90 ? 60.686 -8.924 -49.924 1.00 79.69 90 ALA A O 1
ATOM 683 N N . ASP A 1 91 ? 59.424 -10.468 -50.948 1.00 81.62 91 ASP A N 1
ATOM 684 C CA . ASP A 1 91 ? 58.351 -10.680 -49.982 1.00 81.62 91 ASP A CA 1
ATOM 685 C C . ASP A 1 91 ? 58.779 -11.517 -48.760 1.00 81.62 91 ASP A C 1
ATOM 687 O O . ASP A 1 91 ? 58.164 -11.405 -47.702 1.00 81.62 91 ASP A O 1
ATOM 691 N N . GLU A 1 92 ? 59.879 -12.268 -48.865 1.00 76.94 92 GLU A N 1
ATOM 692 C CA . GLU A 1 92 ? 60.469 -13.074 -47.781 1.00 76.94 92 GLU A CA 1
ATOM 693 C C . GLU A 1 92 ? 61.761 -12.447 -47.219 1.00 76.94 92 GLU A C 1
ATOM 695 O O . GLU A 1 92 ? 62.454 -13.024 -46.377 1.00 76.94 92 GLU A O 1
ATOM 700 N N . MET A 1 93 ? 62.110 -11.240 -47.674 1.00 78.44 93 MET A N 1
ATOM 701 C CA . MET A 1 93 ? 63.323 -10.551 -47.252 1.00 78.44 93 MET A CA 1
ATOM 702 C C . MET A 1 93 ? 63.155 -9.944 -45.849 1.00 78.44 93 MET A C 1
ATOM 704 O O . MET A 1 93 ? 62.703 -8.810 -45.679 1.00 78.44 93 MET A O 1
ATOM 708 N N . HIS A 1 94 ? 63.582 -10.678 -44.822 1.00 77.25 94 HIS A N 1
ATOM 709 C CA . HIS A 1 94 ? 63.672 -10.166 -43.454 1.00 77.25 94 HIS A CA 1
ATOM 710 C C . HIS A 1 94 ? 64.898 -9.255 -43.290 1.00 77.25 94 HIS A C 1
ATOM 712 O O . HIS A 1 94 ? 66.035 -9.708 -43.192 1.00 77.25 94 HIS A O 1
ATOM 718 N N . LEU A 1 95 ? 64.660 -7.943 -43.258 1.00 79.62 95 LEU A N 1
ATOM 719 C CA . LEU A 1 95 ? 65.707 -6.917 -43.135 1.00 79.62 95 LEU A CA 1
ATOM 720 C C . LEU A 1 95 ? 66.297 -6.791 -41.719 1.00 79.62 95 LEU A C 1
ATOM 722 O O . LEU A 1 95 ? 67.386 -6.241 -41.558 1.00 79.62 95 LEU A O 1
ATOM 726 N N . PHE A 1 96 ? 65.579 -7.259 -40.695 1.00 83.75 96 PHE A N 1
ATOM 727 C CA . PHE A 1 96 ? 65.927 -7.061 -39.287 1.00 83.75 96 PHE A CA 1
ATOM 728 C C . PHE A 1 96 ? 65.945 -8.389 -38.524 1.00 83.75 96 PHE A C 1
ATOM 730 O O . PHE A 1 96 ? 65.146 -9.278 -38.809 1.00 83.75 96 PHE A O 1
ATOM 737 N N . HIS A 1 97 ? 66.843 -8.495 -37.536 1.00 84.88 97 HIS A N 1
ATOM 738 C CA . HIS A 1 97 ? 66.899 -9.633 -36.614 1.00 84.88 97 HIS A CA 1
ATOM 739 C C . HIS A 1 97 ? 65.611 -9.717 -35.794 1.00 84.88 97 HIS A C 1
ATOM 741 O O . HIS A 1 97 ? 65.015 -8.690 -35.449 1.00 84.88 97 HIS A O 1
ATOM 747 N N . THR A 1 98 ? 65.199 -10.932 -35.446 1.00 82.69 98 THR A N 1
ATOM 748 C CA . THR A 1 98 ? 64.015 -11.115 -34.605 1.00 82.69 98 THR A CA 1
ATOM 749 C C . THR A 1 98 ? 64.299 -10.646 -33.176 1.00 82.69 98 THR A C 1
ATOM 751 O O . THR A 1 98 ? 65.428 -10.712 -32.683 1.00 82.69 98 THR A O 1
ATOM 754 N N . ALA A 1 99 ? 63.272 -10.168 -32.471 1.00 81.00 99 ALA A N 1
ATOM 755 C CA . ALA A 1 99 ? 63.449 -9.652 -31.113 1.00 81.00 99 ALA A CA 1
ATOM 756 C C . ALA A 1 99 ? 64.004 -10.715 -30.140 1.00 81.00 99 ALA A C 1
ATOM 758 O O . ALA A 1 99 ? 64.808 -10.399 -29.263 1.00 81.00 99 ALA A O 1
ATOM 759 N N . SER A 1 100 ? 63.652 -11.988 -30.343 1.00 80.19 100 SER A N 1
ATOM 760 C CA . SER A 1 100 ? 64.159 -13.117 -29.553 1.00 80.19 100 SER A CA 1
ATOM 761 C C . SER A 1 100 ? 65.657 -13.371 -29.747 1.00 80.19 100 SER A C 1
ATOM 763 O O . SER A 1 100 ? 66.337 -13.753 -28.795 1.00 80.19 100 SER A O 1
ATOM 765 N N . GLU A 1 101 ? 66.191 -13.129 -30.946 1.00 82.06 101 GLU A N 1
ATOM 766 C CA . GLU A 1 101 ? 67.629 -13.243 -31.230 1.00 82.06 101 GLU A CA 1
ATOM 767 C C . GLU A 1 101 ? 68.428 -12.098 -30.602 1.00 82.06 101 GLU A C 1
ATOM 769 O O . GLU A 1 101 ? 69.571 -12.294 -30.193 1.00 82.06 101 GLU A O 1
ATOM 774 N N . LEU A 1 102 ? 67.825 -10.911 -30.493 1.00 83.50 102 LEU A N 1
ATOM 775 C CA . LEU A 1 102 ? 68.500 -9.722 -29.980 1.00 83.50 102 LEU A CA 1
ATOM 776 C C . LEU A 1 102 ? 68.580 -9.694 -28.443 1.00 83.50 102 LEU A C 1
ATOM 778 O O . LEU A 1 102 ? 69.613 -9.315 -27.891 1.00 83.50 102 LEU A O 1
ATOM 782 N N . TYR A 1 103 ? 67.504 -10.087 -27.750 1.00 82.19 103 TYR A N 1
ATOM 783 C CA . TYR A 1 103 ? 67.408 -10.018 -26.282 1.00 82.19 103 TYR A CA 1
ATOM 784 C C . TYR A 1 103 ? 67.663 -11.361 -25.571 1.00 82.19 103 TYR A C 1
ATOM 786 O O . TYR A 1 103 ? 67.986 -11.373 -24.381 1.00 82.19 103 TYR A O 1
ATOM 794 N N . GLY A 1 104 ? 67.591 -12.485 -26.293 1.00 83.19 104 GLY A N 1
ATOM 795 C CA . GLY A 1 104 ? 67.883 -13.825 -25.781 1.00 83.19 104 GLY A CA 1
ATOM 796 C C . GLY A 1 104 ? 66.736 -14.483 -25.000 1.00 83.19 104 GLY A C 1
ATOM 797 O O . GLY A 1 104 ? 65.742 -13.862 -24.636 1.00 83.19 104 GLY A O 1
ATOM 798 N N . ALA A 1 105 ? 66.892 -15.777 -24.702 1.00 79.31 105 ALA A N 1
ATOM 799 C CA . ALA A 1 105 ? 65.830 -16.647 -24.173 1.00 79.31 105 ALA A CA 1
ATOM 800 C C . ALA A 1 105 ? 65.364 -16.352 -22.726 1.00 79.31 105 ALA A C 1
ATOM 802 O O . ALA A 1 105 ? 64.475 -17.032 -22.222 1.00 79.31 105 ALA A O 1
ATOM 803 N N . GLY A 1 106 ? 65.974 -15.379 -22.040 1.00 84.50 106 GLY A N 1
ATOM 804 C CA . GLY A 1 106 ? 65.605 -14.970 -20.679 1.00 84.50 106 GLY A CA 1
ATOM 805 C C . GLY A 1 106 ? 64.673 -13.756 -20.610 1.00 84.50 106 GLY A C 1
ATOM 806 O O . GLY A 1 106 ? 64.312 -13.351 -19.507 1.00 84.50 106 GLY A O 1
ATOM 807 N N . VAL A 1 107 ? 64.321 -13.157 -21.754 1.00 85.00 107 VAL A N 1
ATOM 808 C CA . VAL A 1 107 ? 63.499 -11.943 -21.843 1.00 85.00 107 VAL A CA 1
ATOM 809 C C . VAL A 1 107 ? 62.235 -12.240 -22.641 1.00 85.00 107 VAL A C 1
ATOM 811 O O . VAL A 1 107 ? 62.295 -12.659 -23.795 1.00 85.00 107 VAL A O 1
ATOM 814 N N . GLU A 1 108 ? 61.078 -11.994 -22.032 1.00 85.44 108 GLU A N 1
ATOM 815 C CA . GLU A 1 108 ? 59.795 -12.080 -22.721 1.00 85.44 108 GLU A CA 1
ATOM 816 C C . GLU A 1 108 ? 59.593 -10.818 -23.565 1.00 85.44 108 GLU A C 1
ATOM 818 O O . GLU A 1 108 ? 59.501 -9.709 -23.039 1.00 85.44 108 GLU A O 1
ATOM 823 N N . THR A 1 109 ? 59.562 -10.984 -24.888 1.00 83.19 109 THR A N 1
ATOM 824 C CA . THR A 1 109 ? 59.211 -9.896 -25.804 1.00 83.19 109 THR A CA 1
ATOM 825 C C . THR A 1 109 ? 57.745 -10.042 -26.178 1.00 83.19 109 THR A C 1
ATOM 827 O O . THR A 1 109 ? 57.381 -10.997 -26.860 1.00 83.19 109 THR A O 1
ATOM 830 N N . VAL A 1 110 ? 56.918 -9.086 -25.756 1.00 84.62 110 VAL A N 1
ATOM 831 C CA . VAL A 1 110 ? 55.497 -9.035 -26.112 1.00 84.62 110 VAL A CA 1
ATOM 832 C C . VAL A 1 110 ? 55.267 -7.868 -27.066 1.00 84.62 110 VAL A C 1
ATOM 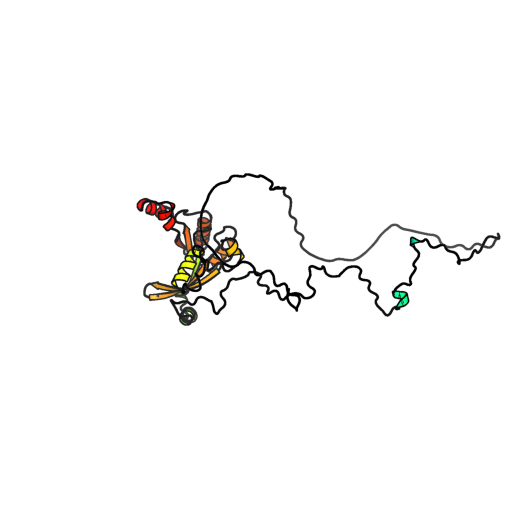834 O O . VAL A 1 110 ? 55.638 -6.734 -26.764 1.00 84.62 110 VAL A O 1
ATOM 837 N N . VAL A 1 111 ? 54.672 -8.153 -28.223 1.00 86.44 111 VAL A N 1
ATOM 838 C CA . VAL A 1 111 ? 54.246 -7.139 -29.194 1.00 86.44 111 VAL A CA 1
ATOM 839 C C . VAL A 1 111 ? 52.736 -6.981 -29.058 1.00 86.44 111 VAL A C 1
ATOM 841 O O . VAL A 1 111 ? 51.992 -7.930 -29.290 1.00 86.44 111 VAL A O 1
ATOM 844 N N . HIS A 1 112 ? 52.295 -5.792 -28.651 1.00 86.25 112 HIS A N 1
ATOM 845 C CA . HIS A 1 112 ? 50.883 -5.424 -28.598 1.00 86.25 112 HIS A CA 1
ATOM 846 C C . HIS A 1 112 ? 50.589 -4.445 -29.736 1.00 86.25 112 HIS A C 1
ATOM 848 O O . HIS A 1 112 ? 51.110 -3.332 -29.732 1.00 86.25 112 HIS A O 1
ATOM 854 N N . GLU A 1 113 ? 49.798 -4.880 -30.719 1.00 88.00 113 GLU A N 1
ATOM 855 C CA . GLU A 1 113 ? 49.391 -4.051 -31.867 1.00 88.00 113 GLU A CA 1
ATOM 856 C C . GLU A 1 113 ? 48.094 -3.280 -31.598 1.00 88.00 113 GLU A C 1
ATOM 858 O O . GLU A 1 113 ? 47.917 -2.173 -32.102 1.00 88.00 113 GLU A O 1
ATOM 863 N N . GLU A 1 114 ? 47.214 -3.848 -30.773 1.00 88.25 114 GLU A N 1
ATOM 864 C CA . GLU A 1 114 ? 45.925 -3.269 -30.407 1.00 88.25 114 GLU A CA 1
ATOM 865 C C . GLU A 1 114 ? 45.831 -3.069 -28.893 1.00 88.25 114 GLU A C 1
ATOM 867 O O . GLU A 1 114 ? 46.415 -3.819 -28.100 1.00 88.25 114 GLU A O 1
ATOM 872 N N . ASP A 1 115 ? 45.078 -2.042 -28.502 1.00 85.75 115 ASP A N 1
ATOM 873 C CA . ASP A 1 115 ? 44.838 -1.728 -27.101 1.00 85.75 115 ASP A CA 1
ATOM 874 C C . ASP A 1 115 ? 43.996 -2.828 -26.439 1.00 85.75 115 ASP A C 1
ATOM 876 O O . ASP A 1 115 ? 43.007 -3.314 -26.984 1.00 85.75 115 ASP A O 1
ATOM 880 N N . ALA A 1 116 ? 44.365 -3.205 -25.214 1.00 84.50 116 ALA A N 1
ATOM 881 C CA . ALA A 1 116 ? 43.652 -4.231 -24.449 1.00 84.50 116 ALA A CA 1
ATOM 882 C C . ALA A 1 116 ? 42.285 -3.765 -23.905 1.00 84.50 116 ALA A C 1
ATOM 884 O O . ALA A 1 116 ? 41.536 -4.577 -23.359 1.00 84.50 116 ALA A O 1
ATOM 885 N N . GLN A 1 117 ? 41.987 -2.465 -23.989 1.00 84.69 117 GLN A N 1
ATOM 886 C CA . GLN A 1 117 ? 40.754 -1.845 -23.504 1.00 84.69 117 GLN A CA 1
ATOM 887 C C . GLN A 1 117 ? 40.269 -0.796 -24.50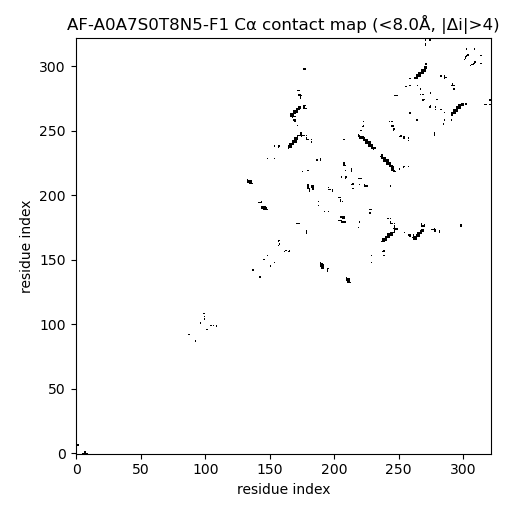4 1.00 84.69 117 GLN A C 1
ATOM 889 O O . GLN A 1 117 ? 41.057 0.004 -25.007 1.00 84.69 117 GLN A O 1
ATOM 894 N N . ASP A 1 118 ? 38.959 -0.771 -24.749 1.00 87.88 118 ASP A N 1
ATOM 895 C CA . ASP A 1 118 ? 38.332 0.247 -25.587 1.00 87.88 118 ASP A CA 1
ATOM 896 C C . ASP A 1 118 ? 38.422 1.632 -24.934 1.00 87.88 118 ASP A C 1
ATOM 898 O O . ASP A 1 118 ? 38.253 1.773 -23.724 1.00 87.88 118 ASP A O 1
ATOM 902 N N . LEU A 1 119 ? 38.518 2.689 -25.750 1.00 87.19 119 LEU A N 1
ATOM 903 C CA . LEU A 1 119 ? 38.529 4.089 -25.284 1.00 87.19 119 LEU A CA 1
ATOM 904 C C . LEU A 1 119 ? 37.307 4.484 -24.424 1.00 87.19 119 LEU A C 1
ATOM 906 O O . LEU A 1 119 ? 37.315 5.521 -23.760 1.00 87.19 119 LEU A O 1
ATOM 910 N N . SER A 1 120 ? 36.229 3.696 -24.485 1.00 88.25 120 SER A N 1
ATOM 911 C CA . SER A 1 120 ? 35.009 3.904 -23.701 1.00 88.25 120 SER A CA 1
ATOM 912 C C . SER A 1 120 ? 35.120 3.413 -22.253 1.00 88.25 120 SER A C 1
ATOM 914 O O . SER A 1 120 ? 34.352 3.866 -21.395 1.00 88.25 120 SER A O 1
ATOM 916 N N . GLU A 1 121 ? 36.064 2.514 -21.968 1.00 88.62 121 GLU A N 1
ATOM 917 C CA . GLU A 1 121 ? 36.328 2.021 -20.625 1.00 88.62 121 GLU A CA 1
ATOM 918 C C . GLU A 1 121 ? 37.322 2.959 -19.924 1.00 88.62 121 GLU A C 1
ATOM 920 O O . GLU A 1 121 ? 38.446 3.155 -20.386 1.00 88.62 121 GLU A O 1
ATOM 925 N N . PRO A 1 122 ? 36.930 3.598 -18.810 1.00 86.31 122 PRO A N 1
ATOM 926 C CA . PRO A 1 122 ? 37.837 4.487 -18.109 1.00 86.31 122 PRO A CA 1
ATOM 927 C C . PRO A 1 122 ? 38.944 3.680 -17.417 1.00 86.31 122 PRO A C 1
ATOM 929 O O . PRO A 1 122 ? 38.650 2.775 -16.639 1.00 86.31 122 PRO A O 1
ATOM 932 N N . LEU A 1 123 ? 40.203 4.096 -17.600 1.00 86.56 123 LEU A N 1
ATOM 933 C CA . LEU A 1 123 ? 41.377 3.497 -16.936 1.00 86.56 123 LEU A CA 1
ATOM 934 C C . LEU A 1 123 ? 41.244 3.448 -15.403 1.00 86.56 123 LEU A C 1
ATOM 936 O O . LEU A 1 123 ? 41.746 2.536 -14.750 1.00 86.56 123 LEU A O 1
ATOM 940 N N . VAL A 1 124 ? 40.559 4.437 -14.818 1.00 88.44 124 VAL A N 1
ATOM 941 C CA . VAL A 1 124 ? 40.185 4.455 -13.400 1.00 88.44 124 VAL A CA 1
ATOM 942 C C . VAL A 1 124 ? 38.669 4.413 -13.310 1.00 88.44 124 VAL A C 1
ATOM 944 O O . VAL A 1 124 ? 37.985 5.374 -13.669 1.00 88.44 124 VAL A O 1
ATOM 947 N N . ALA A 1 125 ? 38.138 3.297 -12.812 1.00 85.06 125 ALA A N 1
ATOM 948 C CA . ALA A 1 125 ? 36.705 3.137 -12.631 1.00 85.06 125 ALA A CA 1
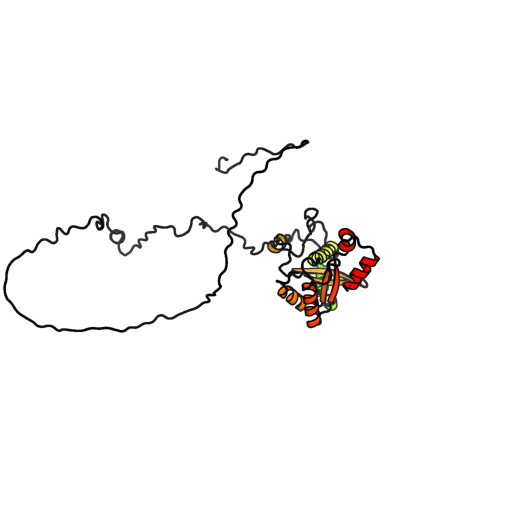ATOM 949 C C . ALA A 1 125 ? 36.175 4.195 -11.641 1.00 85.06 125 ALA A C 1
ATOM 951 O O . ALA A 1 125 ? 36.621 4.228 -10.491 1.00 85.06 125 ALA A O 1
ATOM 952 N N . PRO A 1 126 ? 35.216 5.052 -12.040 1.00 85.62 126 PRO A N 1
ATOM 953 C CA . PRO A 1 126 ? 34.618 5.999 -11.112 1.00 85.62 126 PRO A CA 1
ATOM 954 C C . PRO A 1 126 ? 33.837 5.249 -10.029 1.00 85.62 126 PRO A C 1
ATOM 956 O O . PRO A 1 126 ? 33.154 4.260 -10.316 1.00 85.62 126 PRO A O 1
ATOM 959 N N . GLU A 1 127 ? 33.870 5.754 -8.794 1.00 82.56 127 GLU A N 1
ATOM 960 C CA . GLU A 1 127 ? 33.044 5.238 -7.701 1.00 82.56 127 GLU A CA 1
ATOM 961 C C . GLU A 1 127 ? 31.559 5.497 -7.991 1.00 82.56 127 GLU A C 1
ATOM 963 O O . GLU A 1 127 ? 30.980 6.527 -7.646 1.00 82.56 127 GLU A O 1
ATOM 968 N N . ARG A 1 128 ? 30.908 4.552 -8.671 1.00 76.50 128 ARG A N 1
ATOM 969 C CA . ARG A 1 128 ? 29.462 4.582 -8.890 1.00 76.50 128 ARG A CA 1
ATOM 970 C C . ARG A 1 128 ? 28.775 3.896 -7.719 1.00 76.50 128 ARG A C 1
ATOM 972 O O . ARG A 1 128 ? 28.832 2.672 -7.585 1.00 76.50 128 ARG A O 1
ATOM 979 N N . GLY A 1 129 ? 28.061 4.669 -6.903 1.00 70.38 129 GLY A N 1
ATOM 980 C CA . GLY A 1 129 ? 27.115 4.112 -5.939 1.00 70.38 129 GLY A CA 1
ATOM 981 C C . GLY A 1 129 ? 26.101 3.223 -6.667 1.00 70.38 129 GLY A C 1
ATOM 982 O O . GLY A 1 129 ? 25.347 3.692 -7.517 1.00 70.38 129 GLY A O 1
ATOM 983 N N . ARG A 1 130 ? 26.088 1.916 -6.376 1.00 59.03 130 ARG A N 1
ATOM 984 C CA . ARG A 1 130 ? 25.167 0.958 -7.012 1.00 59.03 130 ARG A CA 1
ATOM 985 C C . ARG A 1 130 ? 23.778 1.034 -6.377 1.00 59.03 130 ARG A C 1
ATOM 987 O O . ARG A 1 130 ? 23.338 0.088 -5.729 1.00 59.03 130 ARG A O 1
ATOM 994 N N . THR A 1 131 ? 23.040 2.115 -6.592 1.00 56.41 131 THR A N 1
ATOM 995 C CA . THR A 1 131 ? 21.599 2.131 -6.305 1.00 56.41 131 THR A CA 1
ATOM 996 C C . THR A 1 131 ? 20.856 1.530 -7.498 1.00 56.41 131 THR A C 1
ATOM 998 O O . THR A 1 131 ? 20.401 2.225 -8.399 1.00 56.41 131 THR A O 1
ATOM 1001 N N . ARG A 1 132 ? 20.746 0.190 -7.534 1.00 56.34 132 ARG A N 1
ATOM 1002 C CA . ARG A 1 132 ? 20.042 -0.543 -8.618 1.00 56.34 132 ARG A CA 1
ATOM 1003 C C . ARG A 1 132 ? 18.595 -0.075 -8.817 1.00 56.34 132 ARG A C 1
ATOM 1005 O O . ARG A 1 132 ? 18.057 -0.196 -9.910 1.00 56.34 132 ARG A O 1
ATOM 1012 N N . HIS A 1 133 ? 18.003 0.496 -7.775 1.00 54.22 133 HIS A N 1
ATOM 1013 C CA . HIS A 1 133 ? 16.814 1.326 -7.850 1.00 54.22 133 HIS A CA 1
ATOM 1014 C C . HIS A 1 133 ? 17.112 2.556 -7.007 1.00 54.22 133 HIS A C 1
ATOM 1016 O O . HIS A 1 133 ? 17.425 2.415 -5.825 1.00 54.22 133 HIS A O 1
ATOM 1022 N N . ALA A 1 134 ? 17.081 3.743 -7.607 1.00 52.88 134 ALA A N 1
ATOM 1023 C CA . ALA A 1 134 ? 17.084 4.967 -6.826 1.00 52.88 134 ALA A CA 1
ATOM 1024 C C . ALA A 1 134 ? 15.792 4.953 -6.002 1.00 52.88 134 ALA A C 1
ATOM 1026 O O . ALA A 1 134 ? 14.703 5.165 -6.533 1.00 52.88 134 ALA A O 1
ATOM 1027 N N . VAL A 1 135 ? 15.914 4.566 -4.735 1.00 59.31 135 VAL A N 1
ATOM 1028 C CA . VAL A 1 135 ? 14.833 4.697 -3.772 1.00 59.31 135 VAL A CA 1
ATOM 1029 C C . VAL A 1 135 ? 14.881 6.148 -3.339 1.00 59.31 135 VAL A C 1
ATOM 1031 O O . VAL A 1 135 ? 15.885 6.597 -2.782 1.00 59.31 135 VAL A O 1
ATOM 1034 N N . ILE A 1 136 ? 13.829 6.896 -3.644 1.00 61.69 136 ILE A N 1
ATOM 1035 C CA . ILE A 1 136 ? 13.676 8.271 -3.179 1.00 61.69 136 ILE A CA 1
ATOM 1036 C C . ILE A 1 136 ? 13.200 8.165 -1.731 1.00 61.69 136 ILE A C 1
ATOM 1038 O O . ILE A 1 136 ? 12.033 8.370 -1.418 1.00 61.69 136 ILE A O 1
ATOM 1042 N N . LEU A 1 137 ? 14.099 7.734 -0.845 1.00 58.94 137 LEU A N 1
ATOM 1043 C CA . LEU A 1 137 ? 13.866 7.865 0.583 1.00 58.94 137 LEU A CA 1
ATOM 1044 C C . LEU A 1 137 ? 14.236 9.293 0.968 1.00 58.94 137 LEU A C 1
ATOM 1046 O O . LEU A 1 137 ? 15.319 9.759 0.595 1.00 58.94 137 LEU A O 1
ATOM 1050 N N . PRO A 1 138 ? 13.389 9.999 1.730 1.00 54.88 138 PRO A N 1
ATOM 1051 C CA . PRO A 1 138 ? 13.875 11.168 2.432 1.00 54.88 138 PRO A CA 1
ATOM 1052 C C . PRO A 1 138 ? 15.057 10.730 3.310 1.00 54.88 138 PRO A C 1
ATOM 1054 O O . PRO A 1 138 ? 14.989 9.704 3.988 1.00 54.88 138 PRO A O 1
ATOM 1057 N N . SER A 1 139 ? 16.158 11.491 3.277 1.00 55.50 139 SER A N 1
ATOM 1058 C CA . SER A 1 139 ? 17.241 11.359 4.264 1.00 55.50 139 SER A CA 1
ATOM 1059 C C . SER A 1 139 ? 16.637 11.282 5.673 1.00 55.50 139 SER A C 1
ATOM 1061 O O . SER A 1 139 ? 15.596 11.892 5.912 1.00 55.50 139 SER A O 1
ATOM 1063 N N . ALA A 1 140 ? 17.270 10.578 6.617 1.00 57.31 140 ALA A N 1
ATOM 1064 C CA . ALA A 1 140 ? 16.774 10.461 7.995 1.00 57.31 140 ALA A CA 1
ATOM 1065 C C . ALA A 1 140 ? 16.472 11.830 8.647 1.00 57.31 140 ALA A C 1
ATOM 1067 O O . ALA A 1 140 ? 15.591 11.940 9.497 1.00 57.31 140 ALA A O 1
ATOM 1068 N N . GLU A 1 141 ? 17.158 12.885 8.202 1.00 56.75 141 GLU A N 1
ATOM 1069 C CA . GLU A 1 141 ? 16.924 14.272 8.619 1.00 56.75 141 GLU A CA 1
ATOM 1070 C C . GLU A 1 141 ? 15.626 14.877 8.051 1.00 56.75 141 GLU A C 1
ATOM 1072 O O . GLU A 1 141 ? 14.991 15.696 8.711 1.00 56.75 141 GLU A O 1
ATOM 1077 N N . ASN A 1 142 ? 15.201 14.436 6.864 1.00 60.59 142 ASN A N 1
ATOM 1078 C CA . ASN A 1 142 ? 14.013 14.897 6.138 1.00 60.59 142 ASN A CA 1
ATOM 1079 C C . ASN A 1 142 ? 12.824 13.927 6.227 1.00 60.59 142 ASN A C 1
ATOM 1081 O O . ASN A 1 142 ? 11.796 14.167 5.590 1.00 60.59 142 ASN A O 1
ATOM 1085 N N . ALA A 1 143 ? 12.952 12.822 6.967 1.00 65.56 143 ALA A N 1
ATOM 1086 C CA . ALA A 1 143 ? 11.863 11.873 7.132 1.00 65.56 143 ALA A CA 1
ATOM 1087 C C . ALA A 1 143 ? 10.681 12.556 7.846 1.00 65.56 143 ALA A C 1
ATOM 1089 O O . ALA A 1 143 ? 10.879 13.211 8.878 1.00 65.56 143 ALA A O 1
ATOM 1090 N N . PRO A 1 144 ? 9.454 12.429 7.314 1.00 69.75 144 PRO A N 1
ATOM 1091 C CA . PRO A 1 144 ? 8.281 13.020 7.934 1.00 69.75 144 PRO A CA 1
ATOM 1092 C C . PRO A 1 144 ? 8.088 12.421 9.321 1.00 69.75 144 PRO A C 1
ATOM 1094 O O . PRO A 1 144 ? 8.106 11.203 9.502 1.00 69.75 144 PRO A O 1
ATOM 1097 N N . ARG A 1 145 ? 7.929 13.288 10.320 1.00 75.06 145 ARG A N 1
ATOM 1098 C CA . ARG A 1 145 ? 7.703 12.859 11.698 1.00 75.06 145 ARG A CA 1
ATOM 1099 C C . ARG A 1 145 ? 6.200 12.785 11.961 1.00 75.06 145 ARG A C 1
ATOM 1101 O O . ARG A 1 145 ? 5.476 13.690 11.537 1.00 75.06 145 ARG A O 1
ATOM 1108 N N . PRO A 1 146 ? 5.718 11.734 12.643 1.00 80.88 146 PRO A N 1
ATOM 1109 C CA . PRO A 1 146 ? 4.320 11.656 13.026 1.00 80.88 146 PRO A CA 1
ATOM 1110 C C . PRO A 1 146 ? 4.011 12.772 14.025 1.00 80.88 146 PRO A C 1
ATOM 1112 O O . PRO A 1 146 ? 4.724 12.954 15.014 1.00 80.88 146 PRO A O 1
ATOM 1115 N N . ARG A 1 147 ? 2.941 13.524 13.766 1.00 81.44 147 ARG A N 1
ATOM 1116 C CA . ARG A 1 147 ? 2.425 14.546 14.687 1.00 81.44 147 ARG A CA 1
ATOM 1117 C C . ARG A 1 147 ? 1.397 13.956 15.643 1.00 81.44 147 ARG A C 1
ATOM 1119 O O . ARG A 1 147 ? 1.292 14.391 16.788 1.00 81.44 147 ARG A O 1
ATOM 1126 N N . ALA A 1 148 ? 0.639 12.971 15.169 1.00 81.75 148 ALA A N 1
ATOM 1127 C CA . ALA A 1 148 ? -0.453 12.364 15.920 1.00 81.75 148 ALA A CA 1
ATOM 1128 C C . ALA A 1 148 ? 0.022 11.487 17.094 1.00 81.75 148 ALA A C 1
ATOM 1130 O O . ALA A 1 148 ? -0.727 11.281 18.047 1.00 81.75 148 ALA A O 1
ATOM 1131 N N . TYR A 1 149 ? 1.251 10.965 17.044 1.00 86.81 149 TYR A N 1
ATOM 1132 C CA . TYR A 1 149 ? 1.798 10.059 18.054 1.00 86.81 149 TYR A CA 1
ATOM 1133 C C . TYR A 1 149 ? 3.324 10.157 18.140 1.00 86.81 149 TYR A C 1
ATOM 1135 O O . TYR A 1 149 ? 3.989 10.518 17.172 1.00 86.81 149 TYR A O 1
ATOM 1143 N N . SER A 1 150 ? 3.899 9.800 19.294 1.00 87.75 150 SER A N 1
ATOM 1144 C CA . SER A 1 150 ? 5.355 9.715 19.449 1.00 87.75 150 SER A CA 1
ATOM 1145 C C . SER A 1 150 ? 5.896 8.377 18.939 1.00 87.75 150 SER A C 1
ATOM 1147 O O . SER A 1 150 ? 5.237 7.339 19.036 1.00 87.75 150 SER A O 1
ATOM 1149 N N . ALA A 1 151 ? 7.136 8.376 18.444 1.00 84.69 151 ALA A N 1
ATOM 1150 C CA . ALA A 1 151 ? 7.810 7.147 18.024 1.00 84.69 151 ALA A CA 1
ATOM 1151 C C . ALA A 1 151 ? 7.955 6.142 19.183 1.00 84.69 151 ALA A C 1
ATOM 1153 O O . ALA A 1 151 ? 7.800 4.941 18.971 1.00 84.69 151 ALA A O 1
ATOM 1154 N N . GLN A 1 152 ? 8.172 6.621 20.419 1.00 87.81 152 GLN A N 1
ATOM 1155 C CA . GLN A 1 152 ? 8.199 5.739 21.591 1.00 87.81 152 GLN A CA 1
ATOM 1156 C C . GLN A 1 152 ? 6.836 5.094 21.852 1.00 87.81 152 GLN A C 1
ATOM 1158 O O . GLN A 1 152 ? 6.786 3.913 22.176 1.00 87.81 152 GLN A O 1
ATOM 1163 N N . TYR A 1 153 ? 5.734 5.833 21.692 1.00 88.00 153 TYR A N 1
ATOM 1164 C CA . TYR A 1 153 ? 4.390 5.280 21.871 1.00 88.00 153 TYR A CA 1
ATOM 1165 C C . TYR A 1 153 ? 4.080 4.195 20.831 1.00 88.00 153 TYR A C 1
ATOM 1167 O O . TYR A 1 153 ? 3.551 3.142 21.180 1.00 88.00 153 TYR A O 1
ATOM 1175 N N . ALA A 1 154 ? 4.472 4.413 19.571 1.00 87.25 154 ALA A N 1
ATOM 1176 C CA . ALA A 1 154 ? 4.346 3.406 18.520 1.00 87.25 154 ALA A CA 1
ATOM 1177 C C . ALA A 1 154 ? 5.161 2.137 18.835 1.00 87.25 154 ALA A C 1
ATOM 1179 O O . ALA A 1 154 ? 4.628 1.033 18.745 1.00 87.25 154 ALA A O 1
ATOM 1180 N N . ALA A 1 155 ? 6.416 2.285 19.277 1.00 86.56 155 ALA A N 1
ATOM 1181 C CA . ALA A 1 155 ? 7.250 1.153 19.686 1.00 86.56 155 ALA A CA 1
ATOM 1182 C C . ALA A 1 155 ? 6.640 0.392 20.876 1.00 86.56 155 ALA A C 1
ATOM 1184 O O . ALA A 1 155 ? 6.517 -0.829 20.839 1.00 86.56 155 ALA A O 1
ATOM 1185 N N . GLN A 1 156 ? 6.154 1.114 21.889 1.00 85.88 156 GLN A N 1
ATOM 1186 C CA . GLN A 1 156 ? 5.509 0.534 23.068 1.00 85.88 156 GLN A CA 1
ATOM 1187 C C . GLN A 1 156 ? 4.236 -0.251 22.739 1.00 85.88 156 GLN A C 1
ATOM 1189 O O . GLN A 1 156 ? 3.947 -1.237 23.417 1.00 85.88 156 GLN A O 1
ATOM 1194 N N . LEU A 1 157 ? 3.459 0.165 21.733 1.00 84.69 157 LEU A N 1
ATOM 1195 C CA . LEU A 1 157 ? 2.279 -0.588 21.298 1.00 84.69 157 LEU A CA 1
ATOM 1196 C C . LEU A 1 157 ? 2.649 -1.963 20.731 1.00 84.69 157 LEU A C 1
ATOM 1198 O O . LEU A 1 157 ? 1.881 -2.908 20.906 1.00 84.69 157 LEU A O 1
ATOM 1202 N N . VAL A 1 158 ? 3.812 -2.076 20.088 1.00 83.44 158 VAL A N 1
ATOM 1203 C CA . VAL A 1 158 ? 4.320 -3.333 19.525 1.00 83.44 158 VAL A CA 1
ATOM 1204 C C . VAL A 1 158 ? 5.029 -4.173 20.596 1.00 83.44 158 VAL A C 1
ATOM 1206 O O . VAL A 1 158 ? 4.784 -5.373 20.693 1.00 83.44 158 VAL A O 1
ATOM 1209 N N . GLU A 1 159 ? 5.871 -3.555 21.430 1.00 81.12 159 GLU A N 1
ATOM 1210 C CA . GLU A 1 159 ? 6.708 -4.246 22.425 1.00 81.12 159 GLU A CA 1
ATOM 1211 C C . GLU A 1 159 ? 5.930 -4.779 23.631 1.00 81.12 159 GLU A C 1
ATOM 1213 O O . GLU A 1 159 ? 6.211 -5.880 24.101 1.00 81.12 159 GLU A O 1
ATOM 1218 N N . ASN A 1 160 ? 4.929 -4.046 24.133 1.00 73.12 160 ASN A N 1
ATOM 1219 C CA . ASN A 1 160 ? 4.216 -4.419 25.364 1.00 73.12 160 ASN A CA 1
ATOM 1220 C C . ASN A 1 160 ? 3.229 -5.591 25.187 1.00 73.12 160 ASN A C 1
ATOM 1222 O O . ASN A 1 160 ? 2.337 -5.785 26.013 1.00 73.12 160 ASN A O 1
ATOM 1226 N N . GLY A 1 161 ? 3.361 -6.376 24.115 1.00 57.81 161 GLY A N 1
ATOM 1227 C CA . GLY A 1 161 ? 2.635 -7.631 23.942 1.00 57.81 161 GLY A CA 1
ATOM 1228 C C . GLY A 1 161 ? 1.135 -7.474 23.706 1.00 57.81 161 GLY A C 1
ATOM 1229 O O . GLY A 1 161 ? 0.399 -8.451 23.830 1.00 57.81 161 GLY A O 1
ATOM 1230 N N . VAL A 1 162 ? 0.653 -6.283 23.331 1.00 65.94 162 VAL A N 1
ATOM 1231 C CA . VAL A 1 162 ? -0.748 -6.109 22.932 1.00 65.94 162 VAL A CA 1
ATOM 1232 C C . VAL A 1 162 ? -0.912 -6.507 21.466 1.00 65.94 162 VAL A C 1
ATOM 1234 O O . VAL A 1 162 ? -1.285 -5.690 20.629 1.00 65.94 162 VAL A O 1
ATOM 1237 N N . ALA A 1 163 ? -0.612 -7.769 21.148 1.00 68.75 163 ALA A N 1
ATOM 1238 C CA . ALA A 1 163 ? -0.724 -8.319 19.794 1.00 68.75 163 ALA A CA 1
ATOM 1239 C C . ALA A 1 163 ? -2.112 -8.050 19.181 1.00 68.75 163 ALA A C 1
ATOM 1241 O O . ALA A 1 163 ? -2.217 -7.721 18.005 1.00 68.75 163 ALA A O 1
ATOM 1242 N N . ASP A 1 164 ? -3.162 -8.043 20.009 1.00 82.56 164 ASP A N 1
ATOM 1243 C CA . ASP A 1 164 ? -4.541 -7.728 19.610 1.00 82.56 164 ASP A CA 1
ATOM 1244 C C . ASP A 1 164 ? -4.741 -6.293 19.078 1.00 82.56 164 ASP A C 1
ATOM 1246 O O . ASP A 1 164 ? -5.762 -5.989 18.441 1.00 82.56 164 ASP A O 1
ATOM 1250 N N . ARG A 1 165 ? -3.781 -5.396 19.345 1.00 87.19 165 ARG A N 1
ATOM 1251 C CA . ARG A 1 165 ? -3.754 -4.007 18.864 1.00 87.19 165 ARG A CA 1
ATOM 1252 C C . ARG A 1 165 ? -2.909 -3.810 17.608 1.00 87.19 165 ARG A C 1
ATOM 1254 O O . ARG A 1 165 ? -2.835 -2.682 17.124 1.00 87.19 165 ARG A O 1
ATOM 1261 N N . VAL A 1 166 ? -2.306 -4.864 17.065 1.00 90.50 166 VAL A N 1
ATOM 1262 C CA . VAL A 1 166 ? -1.610 -4.823 15.776 1.00 90.50 166 VAL A CA 1
ATOM 1263 C C . VAL A 1 166 ? -2.528 -5.395 14.699 1.00 90.50 166 VAL A C 1
ATOM 1265 O O . VAL A 1 166 ? -3.170 -6.422 14.903 1.00 90.50 166 VAL A O 1
ATOM 1268 N N . ARG A 1 167 ? -2.632 -4.713 13.558 1.00 92.50 167 ARG A N 1
ATOM 1269 C CA . ARG A 1 167 ? -3.455 -5.139 12.419 1.00 92.50 167 ARG A CA 1
ATOM 1270 C C . ARG A 1 167 ? -2.635 -5.092 11.147 1.00 92.50 167 ARG A C 1
ATOM 1272 O O . ARG A 1 167 ? -2.199 -4.016 10.747 1.00 92.50 167 ARG A O 1
ATOM 1279 N N . ASN A 1 168 ? -2.459 -6.235 10.499 1.00 94.69 168 ASN A N 1
ATOM 1280 C CA . ASN A 1 168 ? -1.834 -6.307 9.185 1.00 94.69 168 ASN A CA 1
ATOM 1281 C C . ASN A 1 168 ? -2.928 -6.301 8.124 1.00 94.69 168 ASN A C 1
ATOM 1283 O O . ASN A 1 168 ? -3.801 -7.170 8.117 1.00 94.69 168 ASN A O 1
ATOM 1287 N N . VAL A 1 169 ? -2.912 -5.305 7.249 1.00 96.94 169 VAL A N 1
ATOM 1288 C CA . VAL A 1 169 ? -4.003 -5.059 6.312 1.00 96.94 169 VAL A CA 1
ATOM 1289 C C . VAL A 1 169 ? -3.432 -4.800 4.925 1.00 96.94 169 VAL A C 1
ATOM 1291 O O . VAL A 1 169 ? -2.702 -3.834 4.719 1.00 96.94 169 VAL A O 1
ATOM 1294 N N . ALA A 1 170 ? -3.790 -5.641 3.957 1.00 97.19 170 ALA A N 1
ATOM 1295 C CA . ALA A 1 170 ? -3.454 -5.397 2.558 1.00 97.19 170 ALA A CA 1
ATOM 1296 C C . ALA A 1 170 ? -4.494 -4.479 1.916 1.00 97.19 170 ALA A C 1
ATOM 1298 O O . ALA A 1 170 ? -5.694 -4.703 2.061 1.00 97.19 170 ALA A O 1
ATOM 1299 N N . VAL A 1 171 ? -4.044 -3.478 1.164 1.00 97.00 171 VAL A N 1
ATOM 1300 C CA . VAL A 1 171 ? -4.908 -2.631 0.336 1.00 97.00 171 VAL A CA 1
ATOM 1301 C C . VAL A 1 171 ? -4.847 -3.154 -1.091 1.00 97.00 171 VAL A C 1
ATOM 1303 O O . VAL A 1 171 ? -3.795 -3.104 -1.725 1.00 97.00 171 VAL A O 1
ATOM 1306 N N . VAL A 1 172 ? -5.960 -3.681 -1.599 1.00 96.38 172 VAL A N 1
ATOM 1307 C CA . VAL A 1 172 ? -6.054 -4.340 -2.914 1.00 96.38 172 VAL A CA 1
ATOM 1308 C C . VAL A 1 172 ? -7.194 -3.745 -3.732 1.00 96.38 172 VAL A C 1
ATOM 1310 O O . VAL A 1 172 ? -8.058 -3.053 -3.207 1.00 96.38 172 VAL A O 1
ATOM 1313 N N . GLY A 1 173 ? -7.198 -3.992 -5.038 1.00 94.88 173 GLY A N 1
ATOM 1314 C CA . GLY A 1 173 ? -8.170 -3.407 -5.961 1.00 94.88 173 GLY A CA 1
ATOM 1315 C C . GLY A 1 173 ? -7.577 -3.231 -7.351 1.00 94.88 173 GLY A C 1
ATOM 1316 O O . GLY A 1 173 ? -6.361 -3.359 -7.532 1.00 94.88 173 GLY A O 1
ATOM 1317 N N . HIS A 1 174 ? -8.415 -2.909 -8.331 1.00 95.19 174 HIS A N 1
ATOM 1318 C CA . HIS A 1 174 ? -7.991 -2.806 -9.726 1.00 95.19 174 HIS A CA 1
ATOM 1319 C C . HIS A 1 174 ? -7.032 -1.625 -9.976 1.00 95.19 174 HIS A C 1
ATOM 1321 O O . HIS A 1 174 ? -6.773 -0.780 -9.101 1.00 95.19 174 HIS A O 1
ATOM 1327 N N . LEU A 1 175 ? -6.445 -1.588 -11.172 1.00 94.06 175 LEU A N 1
ATOM 1328 C CA . LEU A 1 175 ? -5.542 -0.531 -11.604 1.00 94.06 175 LEU A CA 1
ATOM 1329 C C . LEU A 1 175 ? -6.221 0.839 -11.461 1.00 94.06 175 LEU A C 1
ATOM 1331 O O . LEU A 1 175 ? -7.386 1.012 -11.788 1.00 94.06 175 LEU A O 1
ATOM 1335 N N . HIS A 1 176 ? -5.484 1.808 -10.917 1.00 92.31 176 HIS A N 1
ATOM 1336 C CA . HIS A 1 176 ? -5.952 3.179 -10.698 1.00 92.31 176 HIS A CA 1
ATOM 1337 C C . HIS A 1 176 ? -7.223 3.359 -9.844 1.00 92.31 176 HIS A C 1
ATOM 1339 O O . HIS A 1 176 ? -7.757 4.461 -9.808 1.00 92.31 176 HIS A O 1
ATOM 1345 N N . HIS A 1 177 ? -7.650 2.379 -9.040 1.00 94.88 177 HIS A N 1
ATOM 1346 C CA . HIS A 1 177 ? -8.769 2.537 -8.081 1.00 94.88 177 HIS A CA 1
ATOM 1347 C C . HIS A 1 177 ? -8.420 3.325 -6.800 1.00 94.88 177 HIS A C 1
ATOM 1349 O O . HIS A 1 177 ? -9.196 3.355 -5.851 1.00 94.88 177 HIS A O 1
ATOM 1355 N N . GLY A 1 178 ? -7.263 3.994 -6.756 1.00 92.12 178 GLY A N 1
ATOM 1356 C CA . GLY A 1 178 ? -6.907 4.907 -5.661 1.00 92.12 178 GLY A CA 1
ATOM 1357 C C . GLY A 1 178 ? -6.330 4.251 -4.400 1.00 92.12 178 GLY A C 1
ATOM 1358 O O . GLY A 1 178 ? -6.420 4.844 -3.335 1.00 92.12 178 GLY A O 1
ATOM 1359 N N . LYS A 1 179 ? -5.725 3.058 -4.505 1.00 94.00 179 LYS A N 1
ATOM 1360 C CA . LYS A 1 179 ? -5.078 2.352 -3.375 1.00 94.00 179 LYS A CA 1
ATOM 1361 C C . LYS A 1 179 ? -3.964 3.171 -2.714 1.00 94.00 179 LYS A C 1
ATOM 1363 O O . LYS A 1 179 ? -4.053 3.483 -1.535 1.00 94.00 179 LYS A O 1
ATOM 1368 N N . THR A 1 180 ? -2.971 3.578 -3.501 1.00 92.56 180 THR A N 1
ATOM 1369 C CA . THR A 1 180 ? -1.853 4.416 -3.052 1.00 92.56 180 THR A CA 1
ATOM 1370 C C . THR A 1 180 ? -2.366 5.735 -2.481 1.00 92.56 180 THR A C 1
ATOM 1372 O O . THR A 1 180 ? -2.084 6.048 -1.334 1.00 92.56 180 THR A O 1
ATOM 1375 N N . ALA A 1 181 ? -3.275 6.407 -3.199 1.00 91.12 181 ALA A N 1
ATOM 1376 C CA . ALA A 1 181 ? -3.896 7.652 -2.742 1.00 91.12 181 ALA A CA 1
ATOM 1377 C C . ALA A 1 181 ? -4.650 7.508 -1.404 1.00 91.12 181 ALA A C 1
ATOM 1379 O O . ALA A 1 181 ? -4.640 8.427 -0.588 1.00 91.12 181 ALA A O 1
ATOM 1380 N N . LEU A 1 182 ? -5.294 6.362 -1.151 1.00 92.62 182 LEU A N 1
ATOM 1381 C CA . LEU A 1 182 ? -5.933 6.072 0.134 1.00 92.62 182 LEU A CA 1
ATOM 1382 C C . LEU A 1 182 ? -4.906 6.037 1.272 1.00 92.62 182 LEU A C 1
ATOM 1384 O O . LEU A 1 182 ? -5.149 6.603 2.337 1.00 92.62 182 LEU A O 1
ATOM 1388 N N . ILE A 1 183 ? -3.759 5.400 1.044 1.00 92.00 183 ILE A N 1
ATOM 1389 C CA . ILE A 1 183 ? -2.663 5.351 2.016 1.00 92.00 183 ILE A CA 1
ATOM 1390 C C . ILE A 1 183 ? -2.045 6.740 2.186 1.00 92.00 183 ILE A C 1
ATOM 1392 O O . ILE A 1 183 ? -1.817 7.160 3.318 1.00 92.00 183 ILE A O 1
ATOM 1396 N N . ASP A 1 184 ? -1.860 7.486 1.099 1.00 88.44 184 ASP A N 1
ATOM 1397 C CA . ASP A 1 184 ? -1.329 8.851 1.123 1.00 88.44 184 ASP A CA 1
ATOM 1398 C C . ASP A 1 184 ? -2.190 9.773 2.002 1.00 88.44 184 ASP A C 1
ATOM 1400 O O . ASP A 1 184 ? -1.656 10.538 2.806 1.00 88.44 184 ASP A O 1
ATOM 1404 N N . MET A 1 185 ? -3.522 9.647 1.937 1.00 88.94 185 MET A N 1
ATOM 1405 C CA . MET A 1 185 ? -4.445 10.382 2.814 1.00 88.94 185 MET A CA 1
ATOM 1406 C C . MET A 1 185 ? -4.289 10.003 4.295 1.00 88.94 185 MET A C 1
ATOM 1408 O O . MET A 1 185 ? -4.349 10.872 5.165 1.00 88.94 185 MET A O 1
ATOM 1412 N N . LEU A 1 186 ? -4.059 8.724 4.608 1.00 89.94 186 LEU A N 1
ATOM 1413 C CA . LEU A 1 186 ? -3.814 8.279 5.988 1.00 89.94 186 LEU A CA 1
ATOM 1414 C C . LEU A 1 186 ? -2.465 8.781 6.518 1.00 89.94 186 LEU A C 1
ATOM 1416 O O . LEU A 1 186 ? -2.346 9.150 7.690 1.00 89.94 186 LEU A O 1
ATOM 1420 N N . VAL A 1 187 ? -1.449 8.829 5.657 1.00 87.81 187 VAL A N 1
ATOM 1421 C CA . VAL A 1 187 ? -0.142 9.398 5.993 1.00 87.81 187 VAL A CA 1
ATOM 1422 C C . VAL A 1 187 ? -0.268 10.905 6.228 1.00 87.81 187 VAL A C 1
ATOM 1424 O O . VAL A 1 187 ? 0.215 11.384 7.252 1.00 87.81 187 VAL A O 1
ATOM 1427 N N . ALA A 1 188 ? -0.986 11.633 5.367 1.00 84.56 188 ALA A N 1
ATOM 1428 C CA . ALA A 1 188 ? -1.259 13.065 5.534 1.00 84.56 188 ALA A CA 1
ATOM 1429 C C . ALA A 1 188 ? -1.975 13.380 6.853 1.00 84.56 188 ALA A C 1
ATOM 1431 O O . ALA A 1 188 ? -1.646 14.342 7.536 1.00 84.56 188 ALA A O 1
ATOM 1432 N N . ALA A 1 189 ? -2.929 12.534 7.252 1.00 85.56 189 ALA A N 1
ATOM 1433 C CA . ALA A 1 189 ? -3.660 12.713 8.502 1.00 85.56 189 ALA A CA 1
ATOM 1434 C C . ALA A 1 189 ? -2.800 12.467 9.760 1.00 85.56 189 ALA A C 1
ATOM 1436 O O . ALA A 1 189 ? -3.148 12.931 10.846 1.00 85.56 189 ALA A O 1
ATOM 1437 N N . THR A 1 190 ? -1.703 11.713 9.645 1.00 85.62 190 THR A N 1
ATOM 1438 C CA . THR A 1 190 ? -0.873 11.286 10.789 1.00 85.62 190 THR A CA 1
ATOM 1439 C C . THR A 1 190 ? 0.455 12.039 10.903 1.00 85.62 190 THR A C 1
ATOM 1441 O O . THR A 1 190 ? 0.967 12.220 12.016 1.00 85.62 190 THR A O 1
ATOM 1444 N N . HIS A 1 191 ? 1.008 12.488 9.779 1.00 84.25 191 HIS A N 1
ATOM 1445 C CA . HIS A 1 191 ? 2.306 13.150 9.665 1.00 84.25 191 HIS A CA 1
ATOM 1446 C C . HIS A 1 191 ? 2.139 14.614 9.257 1.00 84.25 191 HIS A C 1
ATOM 1448 O O . HIS A 1 191 ? 1.155 14.980 8.625 1.00 84.25 191 HIS A O 1
ATOM 1454 N N . ASP A 1 192 ? 3.110 15.464 9.596 1.00 73.06 192 ASP A N 1
ATOM 1455 C CA . ASP A 1 192 ? 3.081 16.846 9.111 1.00 73.06 192 ASP A CA 1
ATOM 1456 C C . ASP A 1 192 ? 3.203 16.884 7.581 1.00 73.06 192 ASP A C 1
ATOM 1458 O O . ASP A 1 192 ? 4.098 16.273 6.996 1.00 73.06 192 ASP A O 1
ATOM 1462 N N . GLU A 1 193 ? 2.321 17.643 6.929 1.00 62.12 193 GLU A N 1
ATOM 1463 C CA . GLU A 1 193 ? 2.246 17.725 5.464 1.00 62.12 193 GLU A CA 1
ATOM 1464 C C . GLU A 1 193 ? 3.479 18.399 4.834 1.00 62.12 193 GLU A C 1
ATOM 1466 O O . GLU A 1 193 ? 3.795 18.192 3.660 1.00 62.12 193 GLU A O 1
ATOM 1471 N N . ALA A 1 194 ? 4.209 19.195 5.622 1.00 52.66 194 ALA A N 1
ATOM 1472 C CA . ALA A 1 194 ? 5.254 20.094 5.143 1.00 52.66 194 ALA A CA 1
ATOM 1473 C C . ALA A 1 194 ? 6.435 19.417 4.408 1.00 52.66 194 ALA A C 1
ATOM 1475 O O . ALA A 1 194 ? 6.975 20.053 3.502 1.00 52.66 194 ALA A O 1
ATOM 1476 N N . PRO A 1 195 ? 6.883 18.186 4.738 1.00 56.25 195 PRO A N 1
ATOM 1477 C CA . PRO A 1 195 ? 7.921 17.480 3.977 1.00 56.25 195 PRO A CA 1
ATOM 1478 C C . PRO A 1 195 ? 7.359 16.577 2.868 1.00 56.25 195 PRO A C 1
ATOM 1480 O O . PRO A 1 195 ? 8.046 16.344 1.878 1.00 56.25 195 PRO A O 1
ATOM 1483 N N . LEU A 1 196 ? 6.133 16.075 3.037 1.00 54.84 196 LEU A N 1
ATOM 1484 C CA . LEU A 1 196 ? 5.505 15.065 2.178 1.00 54.84 196 LEU A CA 1
ATOM 1485 C C . LEU A 1 196 ? 4.878 15.666 0.918 1.00 54.84 196 LEU A C 1
ATOM 1487 O O . LEU A 1 196 ? 4.992 15.094 -0.161 1.00 54.84 196 LEU A O 1
ATOM 1491 N N . PHE A 1 197 ? 4.272 16.849 1.047 1.00 56.38 197 PHE A N 1
ATOM 1492 C CA . PHE A 1 197 ? 3.483 17.500 -0.002 1.00 56.38 197 PHE A CA 1
ATOM 1493 C C . PHE A 1 197 ? 4.193 18.685 -0.663 1.00 56.38 197 PHE A C 1
ATOM 1495 O O . PHE A 1 197 ? 3.555 19.545 -1.262 1.00 56.38 197 PHE A O 1
ATOM 1502 N N . LYS A 1 198 ? 5.535 18.714 -0.640 1.00 54.66 198 LYS A N 1
ATOM 1503 C CA . LYS A 1 198 ? 6.336 19.680 -1.425 1.00 54.66 198 LYS A CA 1
ATOM 1504 C C . LYS A 1 198 ? 6.279 19.441 -2.942 1.00 54.66 198 LYS A C 1
ATOM 1506 O O . LYS A 1 198 ? 7.023 20.075 -3.692 1.00 54.66 198 LYS A O 1
ATOM 1511 N N . SER A 1 199 ? 5.451 18.511 -3.412 1.00 56.22 199 SER A N 1
ATOM 1512 C CA . SER A 1 199 ? 5.189 18.330 -4.834 1.00 56.22 199 SER A CA 1
ATOM 1513 C C . SER A 1 199 ? 4.526 19.580 -5.415 1.00 56.22 199 SER A C 1
ATOM 1515 O O . SER A 1 199 ? 3.811 20.317 -4.738 1.00 56.22 199 SER A O 1
ATOM 1517 N N . LYS A 1 200 ? 4.779 19.834 -6.702 1.00 57.00 200 LYS A N 1
ATOM 1518 C CA . LYS A 1 200 ? 4.115 20.921 -7.428 1.00 57.00 200 LYS A CA 1
ATOM 1519 C C . LYS A 1 200 ? 2.588 20.784 -7.282 1.00 57.00 200 LYS A C 1
ATOM 1521 O O . LYS A 1 200 ? 2.094 19.651 -7.307 1.00 57.00 200 LYS A O 1
ATOM 1526 N N . PRO A 1 201 ? 1.842 21.901 -7.188 1.00 55.31 201 PRO A N 1
ATOM 1527 C CA . PRO A 1 201 ? 0.383 21.868 -7.207 1.00 55.31 201 PRO A CA 1
ATOM 1528 C C . PRO A 1 201 ? -0.118 21.010 -8.376 1.00 55.31 201 PRO A C 1
ATOM 1530 O O . PRO A 1 201 ? 0.332 21.188 -9.507 1.00 55.31 201 PRO A O 1
ATOM 1533 N N . GLY A 1 202 ? -1.009 20.056 -8.099 1.00 59.31 202 GLY A N 1
ATOM 1534 C CA . GLY A 1 202 ? -1.589 19.162 -9.110 1.00 59.31 202 GLY A CA 1
ATOM 1535 C C . GLY A 1 202 ? -0.849 17.839 -9.351 1.00 59.31 202 GLY A C 1
ATOM 1536 O O . GLY A 1 202 ? -1.359 17.011 -10.101 1.00 59.31 202 GLY A O 1
ATOM 1537 N N . VAL A 1 203 ? 0.301 17.589 -8.712 1.00 64.94 203 VAL A N 1
ATOM 1538 C CA . VAL A 1 203 ? 0.966 16.274 -8.770 1.00 64.94 203 VAL A CA 1
ATOM 1539 C C . VAL A 1 203 ? 0.607 15.460 -7.521 1.00 64.94 203 VAL A C 1
ATOM 1541 O O . VAL A 1 203 ? 0.910 15.914 -6.414 1.00 64.94 203 VAL A O 1
ATOM 1544 N N . PRO A 1 204 ? -0.016 14.272 -7.661 1.00 66.19 204 PRO A N 1
ATOM 1545 C CA . PRO A 1 204 ? -0.355 13.432 -6.520 1.00 66.19 204 PRO A CA 1
ATOM 1546 C C . PRO A 1 204 ? 0.911 12.945 -5.810 1.00 66.19 204 PRO A C 1
ATOM 1548 O O . PRO A 1 204 ? 1.840 12.434 -6.442 1.00 66.19 204 PRO A O 1
ATOM 1551 N N . VAL A 1 205 ? 0.928 13.095 -4.488 1.00 69.62 205 VAL A N 1
ATOM 1552 C CA . VAL A 1 205 ? 2.000 12.608 -3.616 1.00 69.62 205 VAL A CA 1
ATOM 1553 C C . VAL A 1 205 ? 1.811 11.118 -3.441 1.00 69.62 205 VAL A C 1
ATOM 1555 O O . VAL A 1 205 ? 0.998 10.716 -2.631 1.00 69.62 205 VAL A O 1
ATOM 1558 N N . ARG A 1 206 ? 2.527 10.318 -4.230 1.00 78.62 206 ARG A N 1
ATOM 1559 C CA . ARG A 1 206 ? 2.522 8.853 -4.141 1.00 78.62 206 ARG A CA 1
ATOM 1560 C C . ARG A 1 206 ? 3.586 8.413 -3.144 1.00 78.62 206 ARG A C 1
ATOM 1562 O O . ARG A 1 206 ? 4.726 8.159 -3.531 1.00 78.62 206 ARG A O 1
ATOM 1569 N N . TYR A 1 207 ? 3.248 8.396 -1.861 1.00 81.81 207 TYR A N 1
ATOM 1570 C CA . TYR A 1 207 ? 4.211 8.179 -0.782 1.00 81.81 207 TYR A CA 1
ATOM 1571 C C . TYR A 1 207 ? 4.808 6.767 -0.797 1.00 81.81 207 TYR A C 1
ATOM 1573 O O . TYR A 1 207 ? 6.005 6.594 -0.564 1.00 81.81 207 TYR A O 1
ATOM 1581 N N . SER A 1 208 ? 3.991 5.753 -1.088 1.00 84.81 208 SER A N 1
ATOM 1582 C CA . SER A 1 208 ? 4.419 4.350 -1.136 1.00 84.81 208 SER A CA 1
ATOM 1583 C C . SER A 1 208 ? 5.267 4.008 -2.370 1.00 84.81 208 SER A C 1
ATOM 1585 O O . SER A 1 208 ? 6.125 3.124 -2.270 1.00 84.81 208 SER A O 1
ATOM 1587 N N . ASP A 1 209 ? 5.090 4.730 -3.485 1.00 87.00 209 ASP A N 1
ATOM 1588 C CA . ASP A 1 209 ? 5.825 4.562 -4.752 1.00 87.00 209 ASP A CA 1
ATOM 1589 C C . ASP A 1 209 ? 7.225 5.220 -4.663 1.00 87.00 209 ASP A C 1
ATOM 1591 O O . ASP A 1 209 ? 7.516 6.276 -5.239 1.00 87.00 209 ASP A O 1
ATOM 1595 N N . THR A 1 210 ? 8.126 4.603 -3.897 1.00 82.38 210 THR A N 1
ATOM 1596 C CA . THR A 1 210 ? 9.475 5.147 -3.633 1.00 82.38 210 THR A CA 1
ATOM 1597 C C . THR A 1 210 ? 10.472 4.917 -4.768 1.00 82.38 210 THR A C 1
ATOM 1599 O O . THR A 1 210 ? 11.535 5.549 -4.800 1.00 82.38 210 THR A O 1
ATOM 1602 N N . ARG A 1 211 ? 10.182 3.998 -5.694 1.00 83.88 211 ARG A N 1
ATOM 1603 C CA . ARG A 1 211 ? 11.110 3.633 -6.767 1.00 83.88 211 ARG A CA 1
ATOM 1604 C C . ARG A 1 211 ? 10.933 4.539 -7.984 1.00 83.88 211 ARG A C 1
ATOM 1606 O O . ARG A 1 211 ? 9.825 4.908 -8.365 1.00 83.88 211 ARG A O 1
ATOM 1613 N N . THR A 1 212 ? 12.033 4.848 -8.667 1.00 82.44 212 THR A N 1
ATOM 1614 C CA . THR A 1 212 ? 11.991 5.704 -9.866 1.00 82.44 212 THR A CA 1
ATOM 1615 C C . THR A 1 212 ? 11.221 5.108 -11.042 1.00 82.44 212 THR A C 1
ATOM 1617 O O . THR A 1 212 ? 10.685 5.863 -11.850 1.00 82.44 212 THR A O 1
ATOM 1620 N N . ASP A 1 213 ? 11.164 3.783 -11.178 1.00 87.31 213 ASP A N 1
ATOM 1621 C CA . ASP A 1 213 ? 10.371 3.117 -12.215 1.00 87.31 213 ASP A CA 1
ATOM 1622 C C . ASP A 1 213 ? 8.865 3.250 -11.959 1.00 87.31 213 ASP A C 1
ATOM 1624 O O . ASP A 1 213 ? 8.121 3.531 -12.899 1.00 87.31 213 ASP A O 1
ATOM 1628 N N . GLU A 1 214 ? 8.434 3.137 -10.703 1.00 87.25 214 GLU A N 1
ATOM 1629 C CA . GLU A 1 214 ? 7.042 3.356 -10.283 1.00 87.25 214 GLU A CA 1
ATOM 1630 C C . GLU A 1 214 ? 6.602 4.795 -10.552 1.00 87.25 214 GLU A C 1
ATOM 1632 O O . GLU A 1 214 ? 5.585 5.023 -11.208 1.00 87.25 214 GLU A O 1
ATOM 1637 N N . GLN A 1 215 ? 7.421 5.773 -10.153 1.00 83.56 215 GLN A N 1
ATOM 1638 C CA . GLN A 1 215 ? 7.118 7.190 -10.372 1.00 83.56 215 GLN A CA 1
ATOM 1639 C C . GLN A 1 215 ? 7.065 7.561 -11.857 1.00 83.56 215 GLN A C 1
ATOM 1641 O O . GLN A 1 215 ? 6.166 8.288 -12.274 1.00 83.56 215 GLN A O 1
ATOM 1646 N N . LYS A 1 216 ? 7.990 7.038 -12.675 1.00 86.19 216 LYS A N 1
ATOM 1647 C CA . LYS A 1 216 ? 8.000 7.282 -14.128 1.00 86.19 216 LYS A CA 1
ATOM 1648 C C . LYS A 1 216 ? 6.796 6.664 -14.832 1.00 86.19 216 LYS A C 1
ATOM 1650 O O . LYS A 1 216 ? 6.284 7.254 -15.777 1.00 86.19 216 LYS A O 1
ATOM 1655 N N . ARG A 1 217 ? 6.373 5.468 -14.413 1.00 87.38 217 ARG A N 1
ATOM 1656 C CA . ARG A 1 217 ? 5.255 4.743 -15.039 1.00 87.38 217 ARG A CA 1
ATOM 1657 C C . ARG A 1 217 ? 3.895 5.130 -14.468 1.00 87.38 217 ARG A C 1
ATOM 1659 O O . ARG A 1 217 ? 2.880 4.820 -15.079 1.00 87.38 217 ARG A O 1
ATOM 1666 N N . GLY A 1 218 ? 3.856 5.766 -13.301 1.00 86.50 218 GLY A N 1
ATOM 1667 C CA . GLY A 1 218 ? 2.610 6.102 -12.630 1.00 86.50 218 GLY A CA 1
ATOM 1668 C C . GLY A 1 218 ? 1.827 4.872 -12.160 1.00 86.50 218 GLY A C 1
ATOM 1669 O O . GLY A 1 218 ? 0.614 4.972 -11.956 1.00 86.50 218 GLY A O 1
ATOM 1670 N N . ILE A 1 219 ? 2.485 3.738 -11.924 1.00 89.75 219 ILE A N 1
ATOM 1671 C CA . ILE A 1 219 ? 1.869 2.511 -11.399 1.00 89.75 219 ILE A CA 1
ATOM 1672 C C . ILE A 1 219 ? 2.732 1.940 -10.275 1.00 89.75 219 ILE A C 1
ATOM 1674 O O . ILE A 1 219 ? 3.957 1.967 -10.372 1.00 89.75 219 ILE A O 1
ATOM 1678 N N . SER A 1 220 ? 2.094 1.372 -9.256 1.00 90.81 220 SER A N 1
ATOM 1679 C CA . SER A 1 220 ? 2.789 0.607 -8.221 1.00 90.81 220 SER A CA 1
ATOM 1680 C C . SER A 1 220 ? 3.202 -0.750 -8.788 1.00 90.81 220 SER A C 1
ATOM 1682 O O . SER A 1 220 ? 2.384 -1.452 -9.394 1.00 90.81 220 SER A O 1
ATOM 1684 N N . ILE A 1 221 ? 4.475 -1.102 -8.624 1.00 91.06 221 ILE A N 1
ATOM 1685 C CA . ILE A 1 221 ? 5.096 -2.314 -9.181 1.00 91.06 221 ILE A CA 1
ATOM 1686 C C . ILE A 1 221 ? 5.460 -3.272 -8.050 1.00 91.06 221 ILE A C 1
ATOM 1688 O O . ILE A 1 221 ? 5.351 -4.487 -8.208 1.00 91.06 221 ILE A O 1
ATOM 1692 N N . ARG A 1 222 ? 5.882 -2.745 -6.899 1.00 91.12 222 ARG A N 1
ATOM 1693 C CA . ARG A 1 222 ? 6.210 -3.528 -5.711 1.00 91.12 222 ARG A CA 1
ATOM 1694 C C . ARG A 1 222 ? 5.274 -3.221 -4.558 1.00 91.12 222 ARG A C 1
ATOM 1696 O O . ARG A 1 222 ? 4.720 -2.139 -4.439 1.00 91.12 222 ARG A O 1
ATOM 1703 N N . ASN A 1 223 ? 5.162 -4.205 -3.672 1.00 92.25 223 ASN A N 1
ATOM 1704 C CA . ASN A 1 223 ? 4.497 -4.005 -2.397 1.00 92.25 223 ASN A CA 1
ATOM 1705 C C . ASN A 1 223 ? 5.326 -3.056 -1.528 1.00 92.25 223 ASN A C 1
ATOM 1707 O O . ASN A 1 223 ? 6.538 -3.249 -1.382 1.00 92.25 223 ASN A O 1
ATOM 1711 N N . SER A 1 224 ? 4.657 -2.087 -0.919 1.00 91.69 224 SER A N 1
ATOM 1712 C CA . SER A 1 224 ? 5.240 -1.157 0.046 1.00 91.69 224 SER A CA 1
ATOM 1713 C C . SER A 1 224 ? 4.460 -1.251 1.350 1.00 91.69 224 SER A C 1
ATOM 1715 O O . SER A 1 224 ? 3.253 -1.483 1.331 1.00 91.69 224 SER A O 1
ATOM 1717 N N . VAL A 1 225 ? 5.138 -1.127 2.489 1.00 93.00 225 VAL A N 1
ATOM 1718 C CA . VAL A 1 225 ? 4.502 -1.257 3.806 1.00 93.00 225 VAL A CA 1
ATOM 1719 C C . VAL A 1 225 ? 4.614 0.061 4.548 1.00 93.00 225 VAL A C 1
ATOM 1721 O O . VAL A 1 225 ? 5.709 0.602 4.698 1.00 93.00 225 VAL A O 1
ATOM 1724 N N . VAL A 1 226 ? 3.481 0.549 5.043 1.00 91.06 226 VAL A N 1
ATOM 1725 C CA . VAL A 1 226 ? 3.393 1.750 5.869 1.00 91.06 226 VAL A CA 1
ATOM 1726 C C . VAL A 1 226 ? 2.766 1.372 7.206 1.00 91.06 226 VAL A C 1
ATOM 1728 O O . VAL A 1 226 ? 1.630 0.904 7.263 1.00 91.06 226 VAL A O 1
ATOM 1731 N N . SER A 1 227 ? 3.508 1.578 8.291 1.00 91.62 227 SER A N 1
ATOM 1732 C CA . SER A 1 227 ? 3.030 1.344 9.656 1.00 91.62 227 SER A CA 1
ATOM 1733 C C . SER A 1 227 ? 2.566 2.656 10.278 1.00 91.62 227 SER A C 1
ATOM 1735 O O . SER A 1 227 ? 3.366 3.574 10.468 1.00 91.62 227 SER A O 1
ATOM 1737 N N . LEU A 1 228 ? 1.280 2.736 10.612 1.00 91.88 228 LEU A N 1
ATOM 1738 C CA . LEU A 1 228 ? 0.651 3.910 11.216 1.00 91.88 228 LEU A CA 1
ATOM 1739 C C . LEU A 1 228 ? 0.012 3.541 12.551 1.00 91.88 228 LEU A C 1
ATOM 1741 O O . LEU A 1 228 ? -0.553 2.459 12.698 1.00 91.88 228 LEU A O 1
ATOM 1745 N N . VAL A 1 229 ? 0.044 4.459 13.516 1.00 91.94 229 VAL A N 1
ATOM 1746 C CA . VAL A 1 229 ? -0.792 4.346 14.717 1.00 91.94 229 VAL A CA 1
ATOM 1747 C C . VAL A 1 229 ? -2.080 5.117 14.470 1.00 91.94 229 VAL A C 1
ATOM 1749 O O . VAL A 1 229 ? -2.057 6.339 14.318 1.00 91.94 229 VAL A O 1
ATOM 1752 N N . LEU A 1 230 ? -3.197 4.397 14.418 1.00 91.31 230 LEU A N 1
ATOM 1753 C CA . LEU A 1 230 ? -4.515 4.956 14.141 1.00 91.31 230 LEU A CA 1
ATOM 1754 C C . LEU A 1 230 ? -5.418 4.839 15.376 1.00 91.31 230 LEU A C 1
ATOM 1756 O O . LEU A 1 230 ? -5.416 3.798 16.044 1.00 91.31 230 LEU A O 1
ATOM 1760 N N . PRO A 1 231 ? -6.197 5.884 15.702 1.00 90.12 231 PRO A N 1
ATOM 1761 C CA . PRO A 1 231 ? -7.192 5.796 16.757 1.00 90.12 231 PRO A CA 1
ATOM 1762 C C . PRO A 1 231 ? -8.333 4.879 16.307 1.00 90.12 231 PRO A C 1
ATOM 1764 O O . PRO A 1 231 ? -8.865 5.022 15.209 1.00 90.12 231 PRO A O 1
ATOM 1767 N N . GLY A 1 232 ? -8.709 3.933 17.158 1.00 86.44 232 GLY A N 1
ATOM 1768 C CA . GLY A 1 232 ? -9.922 3.141 17.012 1.00 86.44 232 GLY A CA 1
ATOM 1769 C C . GLY A 1 232 ? -11.023 3.612 17.959 1.00 86.44 232 GLY A C 1
ATOM 1770 O O . GLY A 1 232 ? -10.938 4.661 18.605 1.00 86.44 232 GLY A O 1
ATOM 1771 N N . ASP A 1 233 ? -12.067 2.796 18.069 1.00 83.44 233 ASP A N 1
ATOM 1772 C CA . ASP A 1 233 ? -13.206 3.106 18.923 1.00 83.44 233 ASP A CA 1
ATOM 1773 C C . ASP A 1 233 ? -12.818 3.169 20.406 1.00 83.44 233 ASP A C 1
ATOM 1775 O O . ASP A 1 233 ? -11.921 2.469 20.885 1.00 83.44 233 ASP A O 1
ATOM 1779 N N . ARG A 1 234 ? -13.556 3.988 21.165 1.00 82.38 234 ARG A N 1
ATOM 1780 C CA . ARG A 1 234 ? -13.441 4.095 22.633 1.00 82.38 234 ARG A CA 1
ATOM 1781 C C . ARG A 1 234 ? -12.050 4.533 23.125 1.00 82.38 234 ARG A C 1
ATOM 1783 O O . ARG A 1 234 ? -11.674 4.218 24.250 1.00 82.38 234 ARG A O 1
ATOM 1790 N N . GLY A 1 235 ? -11.304 5.269 22.299 1.00 81.75 235 GLY A N 1
ATOM 1791 C CA . GLY A 1 235 ? -10.002 5.838 22.665 1.00 81.75 235 GLY A CA 1
ATOM 1792 C C . GLY A 1 235 ? -8.848 4.832 22.670 1.00 81.75 235 GLY A C 1
ATOM 1793 O O . GLY A 1 235 ? -7.798 5.116 23.244 1.00 81.75 235 GLY A O 1
ATOM 1794 N N . VAL A 1 236 ? -9.026 3.656 22.059 1.00 87.12 236 VAL A N 1
ATOM 1795 C CA . VAL A 1 236 ? -7.964 2.652 21.914 1.00 87.12 236 VAL A CA 1
ATOM 1796 C C . VAL A 1 236 ? -7.240 2.867 20.592 1.00 87.12 236 VAL A C 1
ATOM 1798 O O . VAL A 1 236 ? -7.866 2.825 19.540 1.00 87.12 236 VAL A O 1
ATOM 1801 N N . SER A 1 237 ? -5.923 3.047 20.631 1.00 89.94 237 SER A N 1
ATOM 1802 C CA . SER A 1 237 ? -5.091 3.139 19.426 1.00 89.94 237 SER A CA 1
ATOM 1803 C C . SER A 1 237 ? -4.620 1.764 18.959 1.00 89.94 237 SER A C 1
ATOM 1805 O O . SER A 1 237 ? -4.294 0.897 19.776 1.00 89.94 237 SER A O 1
ATOM 1807 N N . TYR A 1 238 ? -4.540 1.596 17.644 1.00 91.75 238 TYR A N 1
ATOM 1808 C CA . TYR A 1 238 ? -4.068 0.391 16.975 1.00 91.75 238 TYR A CA 1
ATOM 1809 C C . TYR A 1 238 ? -2.850 0.714 16.119 1.00 91.75 238 TYR A C 1
ATOM 1811 O O . TYR A 1 238 ? -2.798 1.760 15.474 1.00 91.75 238 TYR A O 1
ATOM 1819 N N . THR A 1 239 ? -1.893 -0.206 16.078 1.00 92.62 239 THR A N 1
ATOM 1820 C CA . THR A 1 239 ? -0.821 -0.176 15.082 1.00 92.62 239 THR A CA 1
ATOM 1821 C C . THR A 1 239 ? -1.323 -0.901 13.846 1.00 92.62 239 THR A C 1
ATOM 1823 O O . THR A 1 239 ? -1.576 -2.104 13.889 1.00 92.62 239 THR A O 1
ATOM 1826 N N . VAL A 1 240 ? -1.496 -0.174 12.751 1.00 93.69 240 VAL A N 1
ATOM 1827 C CA . VAL A 1 240 ? -1.986 -0.713 11.486 1.00 93.69 240 VAL A CA 1
ATOM 1828 C C . VAL A 1 240 ? -0.835 -0.731 10.490 1.00 93.69 240 VAL A C 1
ATOM 1830 O O . VAL A 1 240 ? -0.304 0.313 10.116 1.00 93.69 240 VAL A O 1
ATOM 1833 N N . ASN A 1 241 ? -0.451 -1.933 10.075 1.00 94.75 241 ASN A N 1
ATOM 1834 C CA . ASN A 1 241 ? 0.526 -2.170 9.023 1.00 94.75 241 ASN A CA 1
ATOM 1835 C C . ASN A 1 241 ? -0.231 -2.300 7.704 1.00 94.75 241 ASN A C 1
ATOM 1837 O O . ASN A 1 241 ? -0.852 -3.330 7.434 1.00 94.75 241 ASN A O 1
ATOM 1841 N N . LEU A 1 242 ? -0.204 -1.238 6.908 1.00 96.00 242 LEU A N 1
ATOM 1842 C CA . LEU A 1 242 ? -0.845 -1.181 5.604 1.00 96.00 242 LEU A CA 1
ATOM 1843 C C . LEU A 1 242 ? 0.137 -1.661 4.544 1.00 96.00 242 LEU A C 1
ATOM 1845 O O . LEU A 1 242 ? 1.217 -1.090 4.398 1.00 96.00 242 LEU A O 1
ATOM 1849 N N . VAL A 1 243 ? -0.241 -2.692 3.797 1.00 96.50 243 VAL A N 1
ATOM 1850 C CA . VAL A 1 243 ? 0.514 -3.154 2.631 1.00 96.50 243 VAL A CA 1
ATOM 1851 C C . VAL A 1 243 ? -0.137 -2.565 1.385 1.00 96.50 243 VAL A C 1
ATOM 1853 O O . VAL A 1 243 ? -1.226 -2.999 1.003 1.00 96.50 243 VAL A O 1
ATOM 1856 N N . ASP A 1 244 ? 0.511 -1.583 0.760 1.00 95.19 244 ASP A N 1
ATOM 1857 C CA . ASP A 1 244 ? 0.121 -1.103 -0.566 1.00 95.19 244 ASP A CA 1
ATOM 1858 C C . ASP A 1 244 ? 0.482 -2.165 -1.598 1.00 95.19 244 ASP A C 1
ATOM 1860 O O . ASP A 1 244 ? 1.610 -2.672 -1.600 1.00 95.19 244 ASP A O 1
ATOM 1864 N N . THR A 1 245 ? -0.469 -2.523 -2.456 1.00 95.12 245 THR A N 1
ATOM 1865 C CA . THR A 1 245 ? -0.276 -3.576 -3.454 1.00 95.12 245 THR A CA 1
ATOM 1866 C C . THR A 1 245 ? -0.461 -3.049 -4.876 1.00 95.12 245 THR A C 1
ATOM 1868 O O . THR A 1 245 ? -1.302 -2.174 -5.115 1.00 95.12 245 THR A O 1
ATOM 1871 N N . PRO A 1 246 ? 0.279 -3.593 -5.860 1.00 94.50 246 PRO A N 1
ATOM 1872 C CA . PRO A 1 246 ? 0.069 -3.289 -7.269 1.00 94.50 246 PRO A CA 1
ATOM 1873 C C . PRO A 1 246 ? -1.378 -3.518 -7.721 1.00 94.50 246 PRO A C 1
ATOM 1875 O O . PRO A 1 246 ? -2.027 -4.487 -7.339 1.00 94.50 246 PRO A O 1
ATOM 1878 N N . GLY A 1 247 ? -1.892 -2.629 -8.575 1.00 89.62 247 GLY A N 1
ATOM 1879 C CA . GLY A 1 247 ? -3.231 -2.776 -9.169 1.00 89.62 247 GLY A CA 1
ATOM 1880 C C . GLY A 1 247 ? -3.266 -3.457 -10.531 1.00 89.62 247 GLY A C 1
ATOM 1881 O O . GLY A 1 247 ? -4.343 -3.796 -11.011 1.00 89.62 247 GLY A O 1
ATOM 1882 N N . HIS A 1 248 ? -2.109 -3.592 -11.177 1.00 92.38 248 HIS A N 1
ATOM 1883 C CA . HIS A 1 248 ? -2.013 -4.162 -12.513 1.00 92.38 248 HIS A CA 1
ATOM 1884 C C . HIS A 1 248 ? -2.049 -5.692 -12.440 1.00 92.38 248 HIS A C 1
ATOM 1886 O O . HIS A 1 248 ? -1.360 -6.291 -11.615 1.00 92.38 248 HIS A O 1
ATOM 1892 N N . GLU A 1 249 ? -2.804 -6.330 -13.333 1.00 88.50 249 GLU A N 1
ATOM 1893 C CA . GLU A 1 249 ? -3.033 -7.783 -13.319 1.00 88.50 249 GLU A CA 1
ATOM 1894 C C . GLU A 1 249 ? -1.732 -8.595 -13.453 1.00 88.50 249 GLU A C 1
ATOM 1896 O O . GLU A 1 249 ? -1.590 -9.647 -12.836 1.00 88.50 249 GLU A O 1
ATOM 1901 N N . SER A 1 250 ? -0.733 -8.068 -14.173 1.00 91.00 250 SER A N 1
ATOM 1902 C CA . SER A 1 250 ? 0.605 -8.680 -14.291 1.00 91.00 250 SER A CA 1
ATOM 1903 C C . SER A 1 250 ? 1.361 -8.849 -12.969 1.00 91.00 250 SER A C 1
ATOM 1905 O O . SER A 1 250 ? 2.325 -9.605 -12.941 1.00 91.00 250 SER A O 1
ATOM 1907 N N . PHE A 1 251 ? 0.954 -8.160 -11.900 1.00 92.88 251 PHE A N 1
ATOM 1908 C CA . PHE A 1 251 ? 1.583 -8.226 -10.576 1.00 92.88 251 PHE A CA 1
ATOM 1909 C C . PHE A 1 251 ? 0.656 -8.878 -9.537 1.00 92.88 251 PHE A C 1
ATOM 1911 O O . PHE A 1 251 ? 0.736 -8.596 -8.340 1.00 92.88 251 PHE A O 1
ATOM 1918 N N . ALA A 1 252 ? -0.277 -9.729 -9.975 1.00 91.31 252 ALA A N 1
ATOM 1919 C CA . ALA A 1 252 ? -1.207 -10.417 -9.079 1.00 91.31 252 ALA A CA 1
ATOM 1920 C C . ALA A 1 252 ? -0.494 -11.314 -8.047 1.00 91.31 252 ALA A C 1
ATOM 1922 O O . ALA A 1 252 ? -0.992 -11.495 -6.937 1.00 91.31 252 ALA A O 1
ATOM 1923 N N . ASP A 1 253 ? 0.684 -11.840 -8.377 1.00 93.44 253 ASP A N 1
ATOM 1924 C CA . ASP A 1 253 ? 1.548 -12.596 -7.469 1.00 93.44 253 ASP A CA 1
ATOM 1925 C C . ASP A 1 253 ? 1.941 -11.779 -6.227 1.00 93.44 253 ASP A C 1
ATOM 1927 O O . ASP A 1 253 ? 1.843 -12.275 -5.099 1.00 93.44 253 ASP A O 1
ATOM 1931 N N . HIS A 1 254 ? 2.284 -10.503 -6.417 1.00 93.94 254 HIS A N 1
ATOM 1932 C CA . HIS A 1 254 ? 2.565 -9.563 -5.336 1.00 93.94 254 HIS A CA 1
ATOM 1933 C C . HIS A 1 254 ? 1.345 -9.344 -4.440 1.00 93.94 254 HIS A C 1
ATOM 1935 O O . HIS A 1 254 ? 1.482 -9.359 -3.213 1.00 93.94 254 HIS A O 1
ATOM 1941 N N . VAL A 1 255 ? 0.155 -9.195 -5.025 1.00 94.38 255 VAL A N 1
ATOM 1942 C CA . VAL A 1 255 ? -1.088 -8.996 -4.264 1.00 94.38 255 VAL A CA 1
ATOM 1943 C C . VAL A 1 255 ? -1.432 -10.236 -3.439 1.00 94.38 255 VAL A C 1
ATOM 1945 O O . VAL A 1 255 ? -1.729 -10.145 -2.248 1.00 94.38 255 VAL A O 1
ATOM 1948 N N . ILE A 1 256 ? -1.324 -11.418 -4.044 1.00 93.75 256 ILE A N 1
ATOM 1949 C CA . ILE A 1 256 ? -1.590 -12.702 -3.389 1.00 93.75 256 ILE A CA 1
ATOM 1950 C C . ILE A 1 256 ? -0.603 -12.958 -2.239 1.00 93.75 256 ILE A C 1
ATOM 1952 O O . ILE A 1 256 ? -0.988 -13.499 -1.193 1.00 93.75 256 ILE A O 1
ATOM 1956 N N . ALA A 1 257 ? 0.666 -12.577 -2.410 1.00 94.25 257 ALA A N 1
ATOM 1957 C CA . ALA A 1 257 ? 1.666 -12.639 -1.349 1.00 94.25 257 ALA A CA 1
ATOM 1958 C C . ALA A 1 257 ? 1.303 -11.703 -0.183 1.00 94.25 257 ALA A C 1
ATOM 1960 O O . ALA A 1 257 ? 1.331 -12.138 0.969 1.00 94.25 257 ALA A O 1
ATOM 1961 N N . SER A 1 258 ? 0.878 -10.471 -0.473 1.00 95.06 258 SER A N 1
ATOM 1962 C CA . SER A 1 258 ? 0.428 -9.498 0.534 1.00 95.06 258 SER A CA 1
ATOM 1963 C C . SER A 1 258 ? -0.806 -9.968 1.301 1.00 95.06 258 SER A C 1
ATOM 1965 O O . SER A 1 258 ? -0.848 -9.881 2.527 1.00 95.06 258 SER A O 1
ATOM 1967 N N . MET A 1 259 ? -1.787 -10.554 0.610 1.00 94.94 259 MET A N 1
ATOM 1968 C CA . MET A 1 259 ? -2.959 -11.160 1.251 1.00 94.94 259 MET A CA 1
ATOM 1969 C C . MET A 1 259 ? -2.569 -12.275 2.229 1.00 94.94 259 MET A C 1
ATOM 1971 O O . MET A 1 259 ? -3.212 -12.444 3.254 1.00 94.94 259 MET A O 1
ATOM 1975 N N . ARG A 1 260 ? -1.507 -13.042 1.945 1.00 93.62 260 ARG A N 1
ATOM 1976 C CA . ARG A 1 260 ? -1.062 -14.140 2.820 1.00 93.62 260 ARG A CA 1
ATOM 1977 C C . ARG A 1 260 ? -0.475 -13.655 4.148 1.00 93.62 260 ARG A C 1
ATOM 1979 O O . ARG A 1 260 ? -0.546 -14.392 5.125 1.00 93.62 260 ARG A O 1
ATOM 1986 N N . VAL A 1 261 ? 0.141 -12.476 4.160 1.00 93.44 261 VAL A N 1
ATOM 1987 C CA . VAL A 1 261 ? 0.762 -11.885 5.360 1.00 93.44 261 VAL A CA 1
ATOM 1988 C C . VAL A 1 261 ? -0.179 -10.943 6.114 1.00 93.44 261 VAL A C 1
ATOM 1990 O O . VAL A 1 261 ? 0.212 -10.397 7.141 1.00 93.44 261 VAL A O 1
ATOM 1993 N N . SER A 1 262 ? -1.397 -10.740 5.608 1.00 95.25 262 SER A N 1
ATOM 1994 C CA . SER A 1 262 ? -2.371 -9.812 6.181 1.00 95.25 262 SER A CA 1
ATOM 1995 C C . SER A 1 262 ? -3.477 -10.552 6.926 1.00 95.25 262 SER A C 1
ATOM 1997 O O . SER A 1 262 ? -3.939 -11.606 6.493 1.00 95.25 262 SER A O 1
ATOM 1999 N N . ASP A 1 263 ? -3.942 -9.954 8.019 1.00 94.38 263 ASP A N 1
ATOM 2000 C CA . ASP A 1 263 ? -5.077 -10.433 8.811 1.00 94.38 263 ASP A CA 1
ATOM 2001 C C . ASP A 1 263 ? -6.418 -10.102 8.136 1.00 94.38 263 ASP A C 1
ATOM 2003 O O . ASP A 1 263 ? -7.439 -10.727 8.416 1.00 94.38 263 ASP A O 1
ATOM 2007 N N . GLY A 1 264 ? -6.423 -9.100 7.254 1.00 96.19 264 GLY A N 1
ATOM 2008 C CA . GLY A 1 264 ? -7.589 -8.620 6.522 1.00 96.19 264 GLY A CA 1
ATOM 2009 C C . GLY A 1 264 ? -7.198 -7.872 5.251 1.00 96.19 264 GLY A C 1
ATOM 2010 O O . GLY A 1 264 ? -6.027 -7.544 5.035 1.00 96.19 264 GLY A O 1
ATOM 2011 N N . VAL A 1 265 ? -8.186 -7.589 4.406 1.00 97.12 265 VAL A N 1
ATOM 2012 C CA . VAL A 1 265 ? -7.978 -6.866 3.147 1.00 97.12 265 VAL A CA 1
ATOM 2013 C C . VAL A 1 265 ? -8.951 -5.697 3.018 1.00 97.12 265 VAL A C 1
ATOM 2015 O O . VAL A 1 265 ? -10.156 -5.870 3.203 1.00 97.12 265 VAL A O 1
ATOM 2018 N N . LEU A 1 266 ? -8.437 -4.521 2.651 1.00 97.31 266 LEU A N 1
ATOM 2019 C CA . LEU A 1 266 ? -9.233 -3.402 2.150 1.00 97.31 266 LEU A CA 1
ATOM 2020 C C . LEU A 1 266 ? -9.335 -3.515 0.630 1.00 97.31 266 LEU A C 1
ATOM 2022 O O . LEU A 1 266 ? -8.331 -3.379 -0.067 1.00 97.31 266 LEU A O 1
ATOM 2026 N N . LEU A 1 267 ? -10.536 -3.764 0.118 1.00 97.12 267 LEU A N 1
ATOM 2027 C CA . LEU A 1 267 ? -10.813 -3.807 -1.314 1.00 97.12 267 LEU A CA 1
ATOM 2028 C C . LEU A 1 267 ? -11.260 -2.420 -1.786 1.00 97.12 267 LEU A C 1
ATOM 2030 O O . LEU A 1 267 ? -12.416 -2.045 -1.601 1.00 97.12 267 LEU A O 1
ATOM 2034 N N . ALA A 1 268 ? -10.342 -1.663 -2.381 1.00 96.81 268 ALA A N 1
ATOM 2035 C CA . ALA A 1 268 ? -10.626 -0.373 -2.994 1.00 96.81 268 ALA A CA 1
ATOM 2036 C C . ALA A 1 268 ? -11.336 -0.566 -4.342 1.00 96.81 268 ALA A C 1
ATOM 2038 O O . ALA A 1 268 ? -10.809 -1.240 -5.233 1.00 96.81 268 ALA A O 1
ATOM 2039 N N . VAL A 1 269 ? -12.511 0.044 -4.488 1.00 97.06 269 VAL A N 1
ATOM 2040 C CA . VAL A 1 269 ? -13.334 -0.006 -5.702 1.00 97.06 269 VAL A CA 1
ATOM 2041 C C . VAL A 1 269 ? -13.714 1.412 -6.097 1.00 97.06 269 VAL A C 1
ATOM 2043 O O . VAL A 1 269 ? -14.328 2.128 -5.310 1.00 97.06 269 VAL A O 1
ATOM 2046 N N . ASP A 1 270 ? -13.367 1.815 -7.317 1.00 96.31 270 ASP A N 1
ATOM 2047 C CA . ASP A 1 270 ? -13.777 3.110 -7.861 1.00 96.31 270 ASP A CA 1
ATOM 2048 C C . ASP A 1 270 ? -15.303 3.156 -8.027 1.00 96.31 270 ASP A C 1
ATOM 2050 O O . ASP A 1 270 ? -15.890 2.312 -8.703 1.00 96.31 270 ASP A O 1
ATOM 2054 N N . ALA A 1 271 ? -15.960 4.138 -7.415 1.00 96.12 271 ALA A N 1
ATOM 2055 C CA . ALA A 1 271 ? -17.413 4.252 -7.421 1.00 96.12 271 ALA A CA 1
ATOM 2056 C C . ALA A 1 271 ? -18.008 4.550 -8.811 1.00 96.12 271 ALA A C 1
ATOM 2058 O O . ALA A 1 271 ? -19.154 4.178 -9.082 1.00 96.12 271 ALA A O 1
ATOM 2059 N N . ALA A 1 272 ? -17.254 5.205 -9.699 1.00 94.50 272 ALA A N 1
ATOM 2060 C CA . ALA A 1 272 ? -17.696 5.493 -11.061 1.00 94.50 272 ALA A CA 1
ATOM 2061 C C . ALA A 1 272 ? -17.620 4.241 -11.948 1.00 94.50 272 ALA A C 1
ATOM 2063 O O . ALA A 1 272 ? -18.596 3.896 -12.627 1.00 94.50 272 ALA A O 1
ATOM 2064 N N . GLU A 1 273 ? -16.491 3.533 -11.899 1.00 94.69 273 GLU A N 1
ATOM 2065 C CA . GLU A 1 273 ? -16.241 2.334 -12.714 1.00 94.69 273 GLU A CA 1
ATOM 2066 C C . GLU A 1 273 ? -16.972 1.102 -12.171 1.00 94.69 273 GLU A C 1
ATOM 2068 O O . GLU A 1 273 ? -17.594 0.362 -12.932 1.00 94.69 273 GLU A O 1
ATOM 2073 N N . GLY A 1 274 ? -16.970 0.919 -10.852 1.00 94.44 274 GLY A N 1
ATOM 2074 C CA . GLY A 1 274 ? -17.530 -0.241 -10.173 1.00 94.44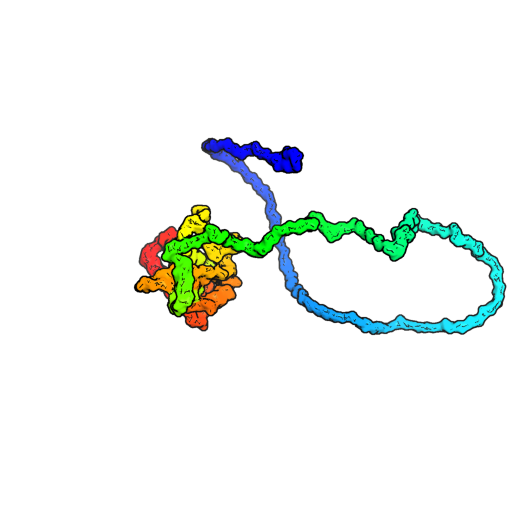 274 GLY A CA 1
ATOM 2075 C C . GLY A 1 274 ? -16.594 -1.453 -10.183 1.00 94.44 274 GLY A C 1
ATOM 2076 O O . GLY A 1 274 ? -15.368 -1.337 -10.126 1.00 94.44 274 GLY A O 1
ATOM 2077 N N . VAL A 1 275 ? -17.190 -2.646 -10.201 1.00 95.50 275 VAL A N 1
ATOM 2078 C CA . VAL A 1 275 ? -16.460 -3.918 -10.135 1.00 95.50 275 VAL A CA 1
ATOM 2079 C C . VAL A 1 275 ? -15.922 -4.290 -11.518 1.00 95.50 275 VAL A C 1
ATOM 2081 O O . VAL A 1 275 ? -16.682 -4.423 -12.473 1.00 95.50 275 VAL A O 1
ATOM 2084 N N . LEU A 1 276 ? -14.605 -4.491 -11.604 1.00 94.25 276 LEU A N 1
ATOM 2085 C CA . LEU A 1 276 ? -13.889 -4.904 -12.816 1.00 94.25 276 LEU A CA 1
ATOM 2086 C C . LEU A 1 276 ? -13.241 -6.288 -12.634 1.00 94.25 276 LEU A C 1
ATOM 2088 O O . LEU A 1 276 ? -13.250 -6.842 -11.531 1.00 94.25 276 LEU A O 1
ATOM 2092 N N . SER A 1 277 ? -12.628 -6.827 -13.696 1.00 91.06 277 SER A N 1
ATOM 2093 C CA . SER A 1 277 ? -11.932 -8.131 -13.703 1.00 91.06 277 SER A CA 1
ATOM 2094 C C . SER A 1 277 ? -10.939 -8.281 -12.549 1.00 91.06 277 SER A C 1
ATOM 2096 O O . SER A 1 277 ? -10.959 -9.277 -11.824 1.00 91.06 277 SER A O 1
ATOM 2098 N N . GLY A 1 278 ? -10.102 -7.262 -12.331 1.00 89.75 278 GLY A N 1
ATOM 2099 C CA . GLY A 1 278 ? -9.123 -7.267 -11.245 1.00 89.75 278 GLY A CA 1
ATOM 2100 C C . GLY A 1 278 ? -9.775 -7.292 -9.861 1.00 89.75 278 GLY A C 1
ATOM 2101 O O . GLY A 1 278 ? -9.309 -8.008 -8.979 1.00 89.75 278 GLY A O 1
ATOM 2102 N N . THR A 1 279 ? -10.880 -6.568 -9.672 1.00 93.69 279 THR A N 1
ATOM 2103 C CA . THR A 1 279 ? -11.640 -6.562 -8.411 1.00 93.69 279 THR A CA 1
ATOM 2104 C C . THR A 1 279 ? -12.243 -7.937 -8.131 1.00 93.69 279 THR A C 1
ATOM 2106 O O . THR A 1 279 ? -12.115 -8.446 -7.016 1.00 93.69 279 THR A O 1
ATOM 2109 N N . GLU A 1 280 ? -12.841 -8.573 -9.144 1.00 93.56 280 GLU A N 1
ATOM 2110 C CA . GLU A 1 280 ? -13.413 -9.918 -9.024 1.00 93.56 280 GLU A CA 1
ATOM 2111 C C . GLU A 1 280 ? -12.341 -10.960 -8.677 1.00 93.56 280 GLU A C 1
ATOM 2113 O O . GLU A 1 280 ? -12.539 -11.780 -7.776 1.00 93.56 280 GLU A O 1
ATOM 2118 N N . LEU A 1 281 ? -11.186 -10.908 -9.349 1.00 92.56 281 LEU A N 1
ATOM 2119 C CA . LEU A 1 281 ? -10.065 -11.808 -9.082 1.00 92.56 281 LEU A CA 1
ATOM 2120 C C . LEU A 1 281 ? -9.589 -11.682 -7.629 1.00 92.56 281 LEU A C 1
ATOM 2122 O O . LEU A 1 281 ? -9.464 -12.693 -6.937 1.00 92.56 281 LEU A O 1
ATOM 2126 N N . MET A 1 282 ? -9.379 -10.455 -7.145 1.00 93.62 282 MET A N 1
ATOM 2127 C CA . MET A 1 282 ? -8.919 -10.218 -5.773 1.00 93.62 282 MET A CA 1
ATOM 2128 C C . MET A 1 282 ? -9.947 -10.654 -4.732 1.00 93.62 282 MET A C 1
ATOM 2130 O O . MET A 1 282 ? -9.585 -11.285 -3.737 1.00 93.62 282 MET A O 1
ATOM 2134 N N . LEU A 1 283 ? -11.231 -10.384 -4.972 1.00 94.56 283 LEU A N 1
ATOM 2135 C CA . LEU A 1 283 ? -12.300 -10.832 -4.086 1.00 94.56 283 LEU A CA 1
ATOM 2136 C C . LEU A 1 283 ? -12.361 -12.365 -4.026 1.00 94.56 283 LEU A C 1
ATOM 2138 O O . LEU A 1 283 ? -12.445 -12.944 -2.941 1.00 94.56 283 LEU A O 1
ATOM 2142 N N . ARG A 1 284 ? -12.249 -13.038 -5.176 1.00 94.56 284 ARG A N 1
ATOM 2143 C CA . ARG A 1 284 ? -12.233 -14.503 -5.264 1.00 94.56 284 ARG A CA 1
ATOM 2144 C C . ARG A 1 284 ? -11.051 -15.106 -4.503 1.00 94.56 284 ARG A C 1
ATOM 2146 O O . ARG A 1 284 ? -11.237 -16.093 -3.788 1.00 94.56 284 ARG A O 1
ATOM 2153 N N . GLU A 1 285 ? -9.858 -14.523 -4.618 1.00 94.25 285 GLU A N 1
ATOM 2154 C CA . GLU A 1 285 ? -8.675 -14.974 -3.872 1.00 94.25 285 GLU A CA 1
ATOM 2155 C C . GLU A 1 285 ? -8.815 -14.754 -2.360 1.00 94.25 285 GLU A C 1
ATOM 2157 O O . GLU A 1 285 ? -8.498 -15.658 -1.580 1.00 94.25 285 GLU A O 1
ATOM 2162 N N . ALA A 1 286 ? -9.341 -13.603 -1.934 1.00 94.94 286 ALA A N 1
ATOM 2163 C CA . ALA A 1 286 ? -9.574 -13.313 -0.521 1.00 94.94 286 ALA A CA 1
ATOM 2164 C C . ALA A 1 286 ? -10.582 -14.295 0.103 1.00 94.94 286 ALA A C 1
ATOM 2166 O O . ALA A 1 286 ? -10.309 -14.880 1.156 1.00 94.94 286 ALA A O 1
ATOM 2167 N N . VAL A 1 287 ? -11.697 -14.566 -0.590 1.00 95.12 287 VAL A N 1
ATOM 2168 C CA . VAL A 1 287 ? -12.715 -15.541 -0.160 1.00 95.12 287 VAL A CA 1
ATOM 2169 C C . VAL A 1 287 ? -12.139 -16.954 -0.098 1.00 95.12 287 VAL A C 1
ATOM 2171 O O . VAL A 1 287 ? -12.334 -17.651 0.901 1.00 95.12 287 VAL A O 1
ATOM 2174 N N . ARG A 1 288 ? -11.376 -17.383 -1.114 1.00 95.00 288 ARG A N 1
ATOM 2175 C CA . ARG A 1 288 ? -10.732 -18.710 -1.129 1.00 95.00 288 ARG A CA 1
ATOM 2176 C C . ARG A 1 288 ? -9.823 -18.913 0.084 1.00 95.00 288 ARG A C 1
ATOM 2178 O O . ARG A 1 288 ? -9.752 -20.015 0.626 1.00 95.00 288 ARG A O 1
ATOM 2185 N N . ARG A 1 289 ? -9.146 -17.851 0.514 1.00 93.88 289 ARG A N 1
ATOM 2186 C CA . ARG A 1 289 ? -8.228 -17.847 1.661 1.00 93.88 289 ARG A CA 1
ATOM 2187 C C . ARG A 1 289 ? -8.916 -17.572 2.996 1.00 93.88 289 ARG A C 1
ATOM 2189 O O . ARG A 1 289 ? -8.248 -17.636 4.022 1.00 93.88 289 ARG A O 1
ATOM 2196 N N . LYS A 1 290 ? -10.231 -17.320 2.995 1.00 95.81 290 LYS A N 1
ATOM 2197 C CA . LYS A 1 290 ? -11.031 -16.957 4.176 1.00 95.81 290 LYS A CA 1
ATOM 2198 C C . LYS A 1 290 ? -10.500 -15.711 4.893 1.00 95.81 290 LYS A C 1
ATOM 2200 O O . LYS A 1 290 ? -10.579 -15.625 6.116 1.00 95.81 290 LYS A O 1
ATOM 2205 N N . ILE A 1 291 ? -9.955 -14.762 4.136 1.00 95.81 291 ILE A N 1
ATOM 2206 C CA . ILE A 1 291 ? -9.476 -13.498 4.690 1.00 95.81 291 ILE A CA 1
ATOM 2207 C C . ILE A 1 291 ? -10.670 -12.534 4.776 1.00 95.81 291 ILE A C 1
ATOM 2209 O O . ILE A 1 291 ? -11.398 -12.400 3.789 1.00 95.81 291 ILE A O 1
ATOM 2213 N N . PRO A 1 292 ? -10.901 -11.867 5.920 1.00 96.81 292 PRO A N 1
ATOM 2214 C CA . PRO A 1 292 ? -11.911 -10.821 6.041 1.00 96.81 292 PRO A CA 1
ATOM 2215 C C . PRO A 1 292 ? -11.687 -9.698 5.021 1.00 96.81 292 PRO A C 1
ATOM 2217 O O . PRO A 1 292 ? -10.578 -9.172 4.903 1.00 96.81 292 PRO A O 1
ATOM 2220 N N . VAL A 1 293 ? -12.748 -9.314 4.311 1.00 96.88 293 VAL A N 1
ATOM 2221 C CA . VAL A 1 293 ? -12.718 -8.250 3.298 1.00 96.88 293 VAL A CA 1
ATOM 2222 C C . VAL A 1 293 ? -13.563 -7.074 3.765 1.00 96.88 293 VAL A C 1
ATOM 2224 O O . VAL A 1 293 ? -14.721 -7.248 4.142 1.00 96.88 293 VAL A O 1
ATOM 2227 N N . VAL A 1 294 ? -12.993 -5.875 3.697 1.00 96.88 294 VAL A N 1
ATOM 2228 C CA . VAL A 1 294 ? -13.701 -4.607 3.885 1.00 96.88 294 VAL A CA 1
ATOM 2229 C C . VAL A 1 294 ? -13.661 -3.853 2.563 1.00 96.88 294 VAL A C 1
ATOM 2231 O O . VAL A 1 294 ? -12.587 -3.551 2.049 1.00 96.88 294 VAL A O 1
ATOM 2234 N N . VAL A 1 295 ? -14.829 -3.562 1.995 1.00 96.44 295 VAL A N 1
ATOM 2235 C CA . VAL A 1 295 ? -14.932 -2.805 0.741 1.00 96.44 295 VAL A CA 1
ATOM 2236 C C . VAL A 1 295 ? -14.830 -1.313 1.038 1.00 96.44 295 VAL A C 1
ATOM 2238 O O . VAL A 1 295 ? -15.525 -0.798 1.913 1.00 96.44 295 VAL A O 1
ATOM 2241 N N . VAL A 1 296 ? -13.974 -0.620 0.292 1.00 96.81 296 VAL A N 1
ATOM 2242 C CA . VAL A 1 296 ? -13.797 0.831 0.354 1.00 96.81 296 VAL A CA 1
ATOM 2243 C C . VAL A 1 296 ? -14.173 1.405 -1.005 1.00 96.81 296 VAL A C 1
ATOM 2245 O O . VAL A 1 296 ? -13.469 1.193 -1.991 1.00 96.81 296 VAL A O 1
ATOM 2248 N N . LEU A 1 297 ? -15.285 2.137 -1.059 1.00 96.62 297 LEU A N 1
ATOM 2249 C CA . LEU A 1 297 ? -15.690 2.851 -2.268 1.00 96.62 297 LEU A CA 1
ATOM 2250 C C . LEU A 1 297 ? -14.864 4.133 -2.389 1.00 96.62 297 LEU A C 1
ATOM 2252 O O . LEU A 1 297 ? -14.982 5.040 -1.564 1.00 96.62 297 LEU A O 1
ATOM 2256 N N . THR A 1 298 ? -14.008 4.193 -3.401 1.00 95.69 298 THR A N 1
ATOM 2257 C CA . THR A 1 298 ? -13.132 5.331 -3.681 1.00 95.69 298 THR A CA 1
ATOM 2258 C C . THR A 1 298 ? -13.717 6.204 -4.790 1.00 95.69 298 THR A C 1
ATOM 2260 O O . THR A 1 298 ? -14.622 5.801 -5.518 1.00 95.69 298 THR A O 1
ATOM 2263 N N . LYS A 1 299 ? -13.199 7.429 -4.919 1.00 94.94 299 LYS A N 1
ATOM 2264 C CA . LYS A 1 299 ? -13.539 8.373 -5.995 1.00 94.94 299 LYS A CA 1
ATOM 2265 C C . LYS A 1 299 ? -15.032 8.720 -6.133 1.00 94.94 299 LYS A C 1
ATOM 2267 O O . LYS A 1 299 ? -15.550 8.886 -7.238 1.00 94.94 299 LYS A O 1
ATOM 2272 N N . LEU A 1 300 ? -15.739 8.842 -5.007 1.00 95.19 300 LEU A N 1
ATOM 2273 C CA . LEU A 1 300 ? -17.146 9.276 -4.974 1.00 95.19 300 LEU A CA 1
ATOM 2274 C C . LEU A 1 300 ? -17.353 10.659 -5.606 1.00 95.19 300 LEU A C 1
ATOM 2276 O O . LEU A 1 300 ? -18.410 10.935 -6.170 1.00 95.19 300 LEU A O 1
ATOM 2280 N N . ASP A 1 301 ? -16.336 11.514 -5.543 1.00 94.88 301 ASP A N 1
ATOM 2281 C CA . ASP A 1 301 ? -16.299 12.831 -6.168 1.00 94.88 301 ASP A CA 1
ATOM 2282 C C . ASP A 1 301 ? -16.527 12.772 -7.685 1.00 94.88 301 ASP A C 1
ATOM 2284 O O . ASP A 1 301 ? -17.217 13.641 -8.216 1.00 94.88 301 ASP A O 1
ATOM 2288 N N . ARG A 1 302 ? -16.082 11.713 -8.377 1.00 95.38 302 ARG A N 1
ATOM 2289 C CA . ARG A 1 302 ? -16.329 11.529 -9.819 1.00 95.38 302 ARG A CA 1
ATOM 2290 C C . ARG A 1 302 ? -17.816 11.410 -10.146 1.00 95.38 302 ARG A C 1
ATOM 2292 O O . ARG A 1 302 ? -18.261 11.917 -11.173 1.00 95.38 302 ARG A O 1
ATOM 2299 N N . LEU A 1 303 ? -18.611 10.800 -9.264 1.00 95.19 303 LEU A N 1
ATOM 2300 C CA . LEU A 1 303 ? -20.061 10.689 -9.467 1.00 95.19 303 LEU A CA 1
ATOM 2301 C C . LEU A 1 303 ? -20.742 12.066 -9.474 1.00 95.19 303 LEU A C 1
ATOM 2303 O O . LEU A 1 303 ? -21.707 12.277 -10.208 1.00 95.19 303 LEU A O 1
ATOM 2307 N N . LEU A 1 304 ? -20.220 13.000 -8.676 1.00 94.38 304 LEU A N 1
ATOM 2308 C CA . LEU A 1 304 ? -20.779 14.339 -8.492 1.00 94.38 304 LEU A CA 1
ATOM 2309 C C . LEU A 1 304 ? -20.201 15.358 -9.482 1.00 94.38 304 LEU A C 1
ATOM 2311 O O . LEU A 1 304 ? -20.939 16.174 -10.028 1.00 94.38 304 LEU A O 1
ATOM 2315 N N . LEU A 1 305 ? -18.887 15.330 -9.709 1.00 95.19 305 LEU A N 1
ATOM 2316 C CA . LEU A 1 305 ? -18.172 16.346 -10.483 1.00 95.19 305 LEU A CA 1
ATOM 2317 C C . LEU A 1 305 ? -18.052 15.979 -11.966 1.00 95.19 305 LEU A C 1
ATOM 2319 O O . LEU A 1 305 ? -18.267 16.843 -12.820 1.00 95.19 305 LEU A O 1
ATOM 2323 N N . GLU A 1 306 ? -17.743 14.714 -12.271 1.00 94.56 306 GLU A N 1
ATOM 2324 C CA . GLU A 1 306 ? -17.590 14.230 -13.650 1.00 94.56 306 GLU A CA 1
ATOM 2325 C C . GLU A 1 306 ? -18.944 13.810 -14.230 1.00 94.56 306 GLU A C 1
ATOM 2327 O O . GLU A 1 306 ? -19.390 14.372 -15.228 1.00 94.56 306 GLU A O 1
ATOM 2332 N N . LEU A 1 307 ? -19.622 12.855 -13.583 1.00 93.81 307 LEU A N 1
ATOM 2333 C CA . LEU A 1 307 ? -20.888 12.298 -14.075 1.00 93.81 307 LEU A CA 1
ATOM 2334 C C . LEU A 1 307 ? -22.105 13.171 -13.747 1.00 93.81 307 LEU A C 1
ATOM 2336 O O . LEU A 1 307 ? -23.139 13.028 -14.396 1.00 93.81 307 LEU A O 1
ATOM 2340 N N . ARG A 1 308 ? -21.985 14.075 -12.763 1.00 95.31 308 ARG A N 1
ATOM 2341 C CA . ARG A 1 308 ? -23.041 15.011 -12.332 1.00 95.31 308 ARG A CA 1
ATOM 2342 C C . ARG A 1 308 ? -24.383 14.329 -12.061 1.00 95.31 308 ARG A C 1
ATOM 2344 O O . ARG A 1 308 ? -25.440 14.851 -12.415 1.00 95.31 308 ARG A O 1
ATOM 2351 N N . LEU A 1 309 ? -24.332 13.154 -11.438 1.00 94.50 309 LEU A N 1
ATOM 2352 C CA . LEU A 1 309 ? -25.525 12.379 -11.123 1.00 94.50 309 LEU A CA 1
ATOM 2353 C C . LEU A 1 309 ? -26.331 13.050 -9.999 1.00 94.50 309 LEU A C 1
ATOM 2355 O O . LEU A 1 309 ? -25.739 13.573 -9.047 1.00 94.50 309 LEU A O 1
ATOM 2359 N N . PRO A 1 310 ? -27.674 13.018 -10.058 1.00 96.00 310 PRO A N 1
ATOM 2360 C CA . PRO A 1 310 ? -28.498 13.427 -8.930 1.00 96.00 310 PRO A CA 1
ATOM 2361 C C . PRO A 1 310 ? -28.302 12.466 -7.737 1.00 96.00 310 PRO A C 1
ATOM 2363 O O . PRO A 1 310 ? -27.954 11.299 -7.940 1.00 96.00 310 PRO A O 1
ATOM 2366 N N . PRO A 1 311 ? -28.545 12.910 -6.487 1.00 95.31 311 PRO A N 1
ATOM 2367 C CA . PRO A 1 311 ? -28.290 12.102 -5.289 1.00 95.31 311 PRO A CA 1
ATOM 2368 C C . PRO A 1 311 ? -28.973 10.725 -5.276 1.00 95.31 311 PRO A C 1
ATOM 2370 O O . PRO A 1 311 ? -28.386 9.759 -4.787 1.00 95.31 311 PRO A O 1
ATOM 2373 N N . ASP A 1 312 ? -30.175 10.618 -5.846 1.00 96.94 312 ASP A N 1
ATOM 2374 C CA . ASP A 1 312 ? -30.910 9.351 -5.934 1.00 96.94 312 ASP A CA 1
ATOM 2375 C C . ASP A 1 312 ? -30.202 8.347 -6.861 1.00 96.94 312 ASP A C 1
ATOM 2377 O O . ASP A 1 312 ? -30.017 7.179 -6.507 1.00 96.94 312 ASP A O 1
ATOM 2381 N N . ASP A 1 313 ? -29.707 8.807 -8.012 1.00 96.19 313 ASP A N 1
ATOM 2382 C CA . ASP A 1 313 ? -28.956 7.969 -8.953 1.00 96.19 313 ASP A CA 1
ATOM 2383 C C . ASP A 1 313 ? -27.584 7.586 -8.388 1.00 96.19 313 ASP A C 1
ATOM 2385 O O . ASP A 1 313 ? -27.132 6.454 -8.578 1.00 96.19 313 ASP A O 1
ATOM 2389 N N . VAL A 1 314 ? -26.939 8.489 -7.638 1.00 95.88 314 VAL A N 1
ATOM 2390 C CA . VAL A 1 314 ? -25.711 8.176 -6.887 1.00 95.88 314 VAL A CA 1
ATOM 2391 C C . VAL A 1 314 ? -25.977 7.034 -5.911 1.00 95.88 314 VAL A C 1
ATOM 2393 O O . VAL A 1 314 ? -25.227 6.059 -5.897 1.00 95.88 314 VAL A O 1
ATOM 2396 N N . TYR A 1 315 ? -27.061 7.097 -5.136 1.00 96.00 315 TYR A N 1
ATOM 2397 C CA . TYR A 1 315 ? -27.432 6.020 -4.218 1.00 96.00 315 TYR A CA 1
ATOM 2398 C C . TYR A 1 315 ? -27.639 4.684 -4.950 1.00 96.00 315 TYR A C 1
ATOM 2400 O O . TYR A 1 315 ? -27.089 3.661 -4.532 1.00 96.00 315 TYR A O 1
ATOM 2408 N N . HIS A 1 316 ? -28.377 4.680 -6.063 1.00 96.38 316 HIS A N 1
ATOM 2409 C CA . HIS A 1 316 ? -28.602 3.468 -6.856 1.00 96.38 316 HIS A CA 1
ATOM 2410 C C . HIS A 1 316 ? -27.310 2.901 -7.449 1.00 96.38 316 HIS A C 1
ATOM 2412 O O . HIS A 1 316 ? -27.105 1.685 -7.417 1.00 96.38 316 HIS A O 1
ATOM 2418 N N . LYS A 1 317 ? -26.408 3.766 -7.921 1.00 94.94 317 LYS A N 1
ATOM 2419 C CA . LYS A 1 317 ? -25.087 3.372 -8.414 1.00 94.94 317 LYS A CA 1
ATOM 2420 C C . LYS A 1 317 ? -24.256 2.730 -7.306 1.00 94.94 317 LYS A C 1
ATOM 2422 O O . LYS A 1 317 ? -23.776 1.617 -7.499 1.00 94.94 317 LYS A O 1
ATOM 2427 N N . LEU A 1 318 ? -24.138 3.359 -6.13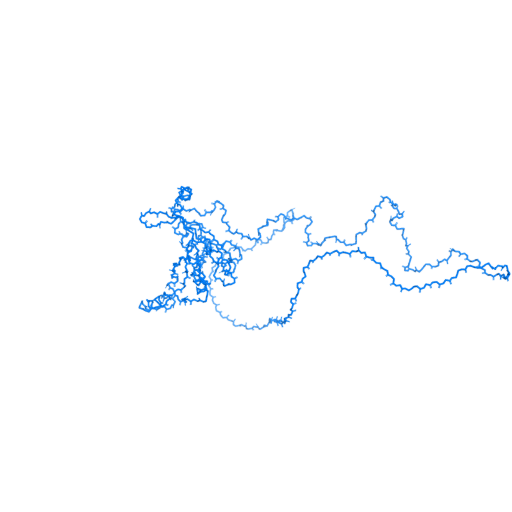8 1.00 95.69 318 LEU A N 1
ATOM 2428 C CA . LEU A 1 318 ? -23.373 2.800 -5.015 1.00 95.69 318 LEU A CA 1
ATOM 2429 C C . LEU A 1 318 ? -23.951 1.466 -4.541 1.00 95.69 318 LEU A C 1
ATOM 2431 O O . LEU A 1 318 ? -23.206 0.517 -4.313 1.00 95.69 318 LEU A O 1
ATOM 2435 N N . ARG A 1 319 ? -25.281 1.363 -4.475 1.00 95.81 319 ARG A N 1
ATOM 2436 C CA . ARG A 1 319 ? -25.972 0.116 -4.139 1.00 95.81 319 ARG A CA 1
ATOM 2437 C C . ARG A 1 319 ? -25.763 -0.986 -5.178 1.00 95.81 319 ARG A C 1
ATOM 2439 O O . ARG A 1 319 ? -25.846 -2.146 -4.817 1.00 95.81 319 ARG A O 1
ATOM 2446 N N . SER A 1 320 ? -25.542 -0.648 -6.447 1.00 94.38 320 SER A N 1
ATOM 2447 C CA . SER A 1 320 ? -25.246 -1.646 -7.484 1.00 94.38 320 SER A CA 1
ATOM 2448 C C . SER A 1 320 ? -23.811 -2.179 -7.422 1.00 94.38 320 SER A C 1
ATOM 2450 O O . SER A 1 320 ? -23.552 -3.272 -7.914 1.00 94.38 320 SER A O 1
ATOM 2452 N N . VAL A 1 321 ? -22.882 -1.399 -6.855 1.00 93.25 321 VAL A N 1
ATOM 2453 C CA . VAL A 1 321 ? -21.469 -1.780 -6.710 1.00 93.25 321 VAL A CA 1
ATOM 2454 C C . VAL A 1 321 ? -21.248 -2.661 -5.473 1.00 93.25 321 VAL A C 1
ATOM 2456 O O . VAL A 1 321 ? -20.371 -3.522 -5.506 1.00 93.25 321 VAL A O 1
ATOM 2459 N N . LEU A 1 322 ? -22.020 -2.433 -4.402 1.00 90.44 322 LEU A N 1
ATOM 2460 C CA . LEU A 1 322 ? -22.010 -3.216 -3.157 1.00 90.44 322 LEU A CA 1
ATOM 2461 C C . LEU A 1 322 ? -22.826 -4.509 -3.274 1.00 90.44 322 LEU A C 1
ATOM 2463 O O . LEU A 1 322 ? -22.332 -5.537 -2.761 1.00 90.44 322 LEU A O 1
#

pLDDT: mean 72.64, std 24.81, range [25.19, 97.31]

Mean predicted aligned error: 18.25 Å

Sequence (322 aa):
YDEFGNYIGNDAEREYGSTDGGDEGERAERSDVNEGFDGDGREREQRGEFRGREEVDDRSGGGESVGAEELDGADNDLVKADAEMAVVPADEMHLFHTASELYGAGVETVVHEEDAQDLSEPLVAPERGRTRHAVILPSAENAPRPRAYSAQYAAQLVENGVADRVRNVAVVGHLHHGKTALIDMLVAATHDEAPLFKSKPGVPVRYSDTRTDEQKRGISIRNSVVSLVLPGDRGVSYTVNLVDTPGHESFADHVIASMRVSDGVLLAVDAAEGVLSGTELMLREAVRRKIPVVVVLTKLDRLLLELRLPPDDVYHKLRSVL

Radius of gyration: 40.25 Å; Cα contacts (8 Å, |Δi|>4): 331; chains: 1; bounding box: 112×97×89 Å

Organism: NCBI:txid708628

InterPro domains:
  IPR000795 Translational (tr)-type GTP-binding domain [PF00009] (165-318)
  IPR000795 Translational (tr)-type GTP-binding domain [PR00315] (168-181)
  IPR000795 Translational (tr)-type GTP-binding domain [PR00315] (216-224)
  IPR000795 Translational (tr)-type GTP-binding domain [PR00315] (241-251)
  IPR000795 Translational (tr)-type GTP-binding domain [PR00315] (257-268)
  IPR000795 Translational (tr)-type GTP-binding domain [PR00315] (293-302)
  IPR000795 Translational (tr)-type GTP-binding domain [PS51722] (164-322)
  IPR005225 Small GTP-binding domain [TIGR00231] (167-301)
  IPR027417 P-loop containing nucleoside triphosphate hydrolase [G3DSA:3.40.50.300] (158-322)
  IPR027417 P-loop containing nucleoside triphosphate hydrolase [SSF52540] (164-320)
  IPR031157 Tr-type G domain, conserved site [PS00301] (209-224)
  IPR031950 116kDa U5 small nuclear ribonucleoprotein component, N-terminal [PF16004] (1-130)

Foldseek 3Di:
DDPVPDDPDDPDDDDDDDDDDDDDDDDDDDDDDDDDDDDDDDDDDDDDDDDDDDDDDDDDDDDDDDDDDDDDDDDDDDDPDDPPDDDDPPVRDDPDDDPCVVPHDVDDDDDDPDDPDDPPDDPDDDPDDPPVWQQQDDDPVLHWAWPQDHPVVLVCCVPVPPVVQEFQEEEAEAWPLCLQVVVVVVCVVGTPCVSQVPDDPPDDRRPQQRTPVCVVVVWDQAKGWDWDWDADPPRDIGTYIYIYATNYPVRVVRRLVSLVVGQAYEYRAALVVADDPRSVVSVVSCVVVVRHYDYDHPDLVCVCPVVVDDPVVSVVSNVVRD